Protein AF-A0A314XQD8-F1 (afdb_monomer)

Mean predicted aligned error: 8.54 Å

Foldseek 3Di:
DDPPPVPPPDDPDPPDDPVVDDPPDFFEDEDECLQAAACCPPLQAFAFLQNVQLCDPPLDPVSDGSNCRNNCLVVVLVVLVVRLVVPGQAYEYEQDQSQDRQPDDDDDDDPVCPVVCVVRVQSVGGSPSSLVSVVVSLVSNVVSNYAYAYEHEDLGHRVSCCVPPNALLHLCNLVSLLVSLLVCCVSPLVRHDHYHYYPPQQCCLCCDAPVLSGPPRHNPPNVPRSVSSSVSSVSSVVSSVVSCVPPRPDDPPD

Nearest PDB structures (foldseek):
  7f3a-assembly1_A  TM=9.605E-01  e=5.131E-28  Arabidopsis thaliana
  4a3y-assembly1_B  TM=9.554E-01  e=6.112E-23  Rauvolfia serpentina
  3wbe-assembly1_A  TM=9.187E-01  e=2.632E-23  Oryza sativa Japonica Group
  4a3y-assembly1_A  TM=9.397E-01  e=1.277E-22  Rauvolfia serpentina
  2jf6-assembly1_B  TM=9.380E-01  e=5.021E-22  Rauvolfia serpentina

InterPro domains:
  IPR001360 Glycoside hydrolase family 1 [PF00232] (19-93)
  IPR001360 Glycoside hydrolase family 1 [PF00232] (121-250)
  IPR001360 Glycoside hydrolase family 1 [PTHR10353] (21-251)
  IPR017853 Glycoside hydrolase superfamily [SSF51445] (20-250)
  IPR033132 Glycosyl hydrolases family 1, N-terminal conserved site [PS00653] (25-39)

Structure (mmCIF, N/CA/C/O backbone):
data_AF-A0A314XQD8-F1
#
_entry.id   AF-A0A314XQD8-F1
#
loop_
_atom_site.group_PDB
_atom_site.id
_atom_site.type_symbol
_atom_site.label_atom_id
_atom_site.label_alt_id
_atom_site.label_comp_id
_atom_site.label_asym_id
_atom_site.label_entity_id
_atom_site.label_seq_id
_atom_site.pdbx_PDB_ins_code
_atom_site.Cartn_x
_atom_site.Cartn_y
_atom_site.Cartn_z
_atom_site.occupancy
_atom_site.B_iso_or_equiv
_atom_site.auth_seq_id
_atom_site.auth_comp_id
_atom_site.auth_asym_id
_atom_site.auth_atom_id
_atom_site.pdbx_PDB_model_num
ATOM 1 N N . MET A 1 1 ? -33.679 -20.686 -26.394 1.00 45.28 1 MET A N 1
ATOM 2 C CA . MET A 1 1 ? -32.867 -21.119 -25.237 1.00 45.28 1 MET A CA 1
ATOM 3 C C . MET A 1 1 ? -32.489 -19.860 -24.458 1.00 45.28 1 MET A C 1
ATOM 5 O O . MET A 1 1 ? -31.486 -19.235 -24.743 1.00 45.28 1 MET A O 1
ATOM 9 N N . ALA A 1 2 ? -33.470 -19.177 -23.870 1.00 42.41 2 ALA A N 1
ATOM 10 C CA . ALA A 1 2 ? -33.977 -19.367 -22.508 1.00 42.41 2 ALA A CA 1
ATOM 11 C C . ALA A 1 2 ? -32.953 -18.956 -21.428 1.00 42.41 2 ALA A C 1
ATOM 13 O O . ALA A 1 2 ? -32.313 -19.778 -20.791 1.00 42.41 2 ALA A O 1
ATOM 14 N N . LYS A 1 3 ? -32.912 -17.644 -21.153 1.00 42.81 3 LYS A N 1
ATOM 15 C CA . LYS A 1 3 ? -32.298 -16.969 -19.987 1.00 42.81 3 LYS A CA 1
ATOM 16 C C . LYS A 1 3 ? -32.713 -17.547 -18.609 1.00 42.81 3 LYS A C 1
ATOM 18 O O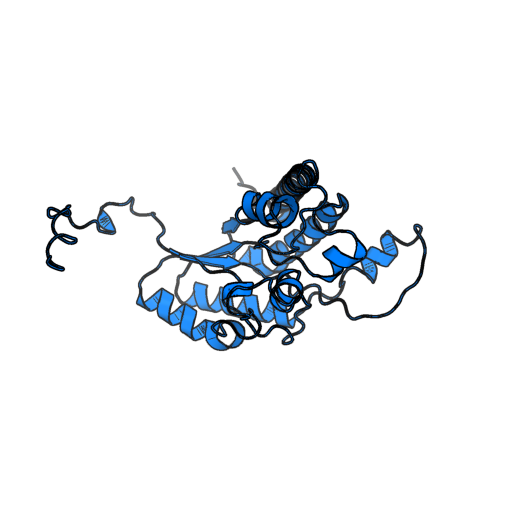 . LYS A 1 3 ? -32.270 -17.044 -17.588 1.00 42.81 3 LYS A O 1
ATOM 23 N N . LYS A 1 4 ? -33.598 -18.552 -18.587 1.00 44.41 4 LYS A N 1
ATOM 24 C CA . LYS A 1 4 ? -34.144 -19.225 -17.401 1.00 44.41 4 LYS A CA 1
ATOM 25 C C . LYS A 1 4 ? -33.332 -20.447 -16.956 1.00 44.41 4 LYS A C 1
ATOM 27 O O . LYS A 1 4 ? -33.543 -20.892 -15.836 1.00 44.41 4 LYS A O 1
ATOM 32 N N . ASP A 1 5 ? -32.416 -20.953 -17.782 1.00 48.53 5 ASP A N 1
ATOM 33 C CA . ASP A 1 5 ? -31.664 -22.174 -17.454 1.00 48.53 5 ASP A CA 1
ATOM 34 C C . ASP A 1 5 ? -30.355 -21.901 -16.686 1.00 48.53 5 ASP A C 1
ATOM 36 O O . ASP A 1 5 ? -29.800 -22.815 -16.097 1.00 48.53 5 ASP A O 1
ATOM 40 N N . PHE A 1 6 ? -29.903 -20.643 -16.596 1.00 49.03 6 PHE A N 1
ATOM 41 C CA . PHE A 1 6 ? -28.714 -20.253 -15.812 1.00 49.03 6 PHE A CA 1
ATOM 42 C C . PHE A 1 6 ? -28.992 -19.968 -14.324 1.00 49.03 6 PHE A C 1
ATOM 44 O O . PHE A 1 6 ? -28.058 -19.742 -13.566 1.00 49.03 6 PHE A O 1
ATOM 51 N N . LEU A 1 7 ? -30.261 -19.945 -13.901 1.00 52.50 7 LEU A N 1
ATOM 52 C CA . LEU A 1 7 ? -30.669 -19.589 -12.530 1.00 52.50 7 LEU A CA 1
ATOM 53 C C . LEU A 1 7 ? -31.258 -20.776 -11.748 1.00 52.50 7 LEU A C 1
ATOM 55 O O . LEU A 1 7 ? -31.812 -20.581 -10.674 1.00 52.50 7 LEU A O 1
ATOM 59 N N . LYS A 1 8 ? -31.186 -21.997 -12.294 1.00 47.66 8 LYS A N 1
ATOM 60 C CA . LYS A 1 8 ? -31.823 -23.196 -11.722 1.00 47.66 8 LYS A CA 1
ATOM 61 C C . LYS A 1 8 ? -30.903 -24.090 -10.879 1.00 47.66 8 LYS A C 1
ATOM 63 O O . LYS A 1 8 ? -31.362 -25.127 -10.424 1.00 47.66 8 LYS A O 1
ATOM 68 N N . GLU A 1 9 ? -29.655 -23.690 -10.642 1.00 49.81 9 GLU A N 1
ATOM 69 C CA . GLU A 1 9 ? -28.678 -24.449 -9.835 1.00 49.81 9 GLU A CA 1
ATOM 70 C C . GLU A 1 9 ? -28.330 -23.787 -8.491 1.00 49.81 9 GLU A C 1
ATOM 72 O O . GLU A 1 9 ? -27.260 -23.999 -7.935 1.00 49.81 9 GLU A O 1
ATOM 77 N N . TYR A 1 10 ? -29.258 -23.017 -7.931 1.00 54.00 10 TYR A N 1
ATOM 78 C CA . TYR A 1 10 ? -29.267 -22.763 -6.496 1.00 54.00 10 TYR A CA 1
ATOM 79 C C . TYR A 1 10 ? -30.660 -23.137 -5.996 1.00 54.00 10 TYR A C 1
ATOM 81 O O . TYR A 1 10 ? -31.579 -22.321 -5.996 1.00 54.00 10 TYR A O 1
ATOM 89 N N . GLU A 1 11 ? -30.830 -24.411 -5.626 1.00 52.34 11 GLU A N 1
ATOM 90 C CA . GLU A 1 11 ? -31.755 -24.747 -4.537 1.00 52.34 11 GLU A CA 1
ATOM 91 C C . GLU A 1 11 ? -31.487 -23.761 -3.391 1.00 52.34 11 GLU A C 1
ATOM 93 O O . GLU A 1 11 ? -30.338 -23.349 -3.227 1.00 52.34 11 GLU A O 1
ATOM 98 N N . GLU A 1 12 ? -32.530 -23.332 -2.674 1.00 55.97 12 GLU A N 1
ATOM 99 C CA . GLU A 1 12 ? -32.449 -22.431 -1.516 1.00 55.97 12 GLU A CA 1
ATOM 100 C C . GLU A 1 12 ? -31.402 -22.949 -0.517 1.00 55.97 12 GLU A C 1
ATOM 102 O O . GLU A 1 12 ? -31.707 -23.698 0.405 1.00 55.97 12 GLU A O 1
ATOM 107 N N . ALA A 1 13 ? -30.137 -22.595 -0.731 1.00 62.44 13 ALA A N 1
ATOM 108 C CA . ALA A 1 13 ? -29.108 -22.725 0.270 1.00 62.44 13 ALA A CA 1
ATOM 109 C C . ALA A 1 13 ? -29.547 -21.799 1.399 1.00 62.44 13 ALA A C 1
ATOM 111 O O . ALA A 1 13 ? -29.857 -20.635 1.128 1.00 62.44 13 ALA A O 1
ATOM 112 N N . ASP A 1 14 ? -29.615 -22.330 2.621 1.00 73.50 14 ASP A N 1
ATOM 113 C CA . ASP A 1 14 ? -29.926 -21.543 3.811 1.00 73.50 14 ASP A CA 1
ATOM 114 C C . ASP A 1 14 ? -29.162 -20.211 3.748 1.00 73.50 14 ASP A C 1
ATOM 116 O O . ASP A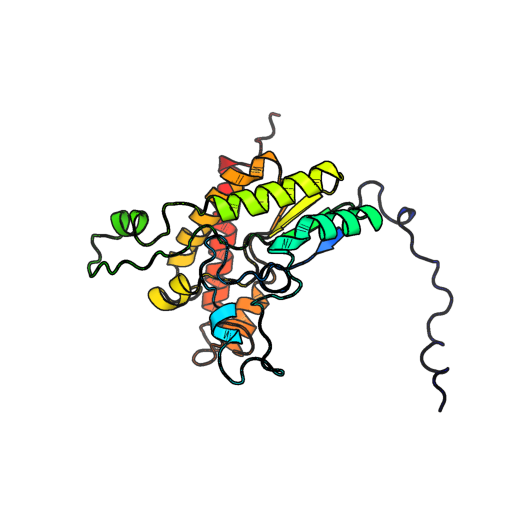 1 14 ? -27.944 -20.186 3.536 1.00 73.50 14 ASP A O 1
ATOM 120 N N . GLU A 1 15 ? -29.898 -19.100 3.830 1.00 84.62 15 GLU A N 1
ATOM 121 C CA . GLU A 1 15 ? -29.350 -17.756 3.654 1.00 84.62 15 GLU A CA 1
ATOM 122 C C . GLU A 1 15 ? -28.273 -17.514 4.725 1.00 84.62 15 GLU A C 1
ATOM 124 O O . GLU A 1 15 ? -28.574 -17.377 5.910 1.00 84.62 15 GLU A O 1
ATOM 129 N N . VAL A 1 16 ? -26.999 -17.493 4.317 1.00 91.31 16 VAL A N 1
ATOM 130 C CA . VAL A 1 16 ? -25.876 -17.289 5.242 1.00 91.31 16 VAL A CA 1
ATOM 131 C C . VAL A 1 16 ? -25.927 -15.869 5.803 1.00 91.31 16 VAL A C 1
ATOM 133 O O . VAL A 1 16 ? -25.985 -14.882 5.067 1.00 91.31 16 VAL A O 1
ATOM 136 N N . SER A 1 17 ? -25.842 -15.763 7.122 1.00 92.69 17 SER A N 1
ATOM 137 C CA . SER A 1 17 ? -26.004 -14.534 7.891 1.00 92.69 17 SER A CA 1
ATOM 138 C C . SER A 1 17 ? -24.808 -14.277 8.814 1.00 92.69 17 SER A C 1
ATOM 140 O O . SER A 1 17 ? -23.994 -15.155 9.092 1.00 92.69 17 SER A O 1
ATOM 142 N N . ARG A 1 18 ? -24.694 -13.055 9.355 1.00 92.69 18 ARG A N 1
ATOM 143 C CA . ARG A 1 18 ? -23.618 -12.714 10.307 1.00 92.69 18 ARG A CA 1
ATOM 144 C C . ARG A 1 18 ? -23.631 -13.585 11.573 1.00 92.69 18 ARG A C 1
ATOM 146 O O . ARG A 1 18 ? -22.576 -13.758 12.176 1.00 92.69 18 ARG A O 1
ATOM 153 N N . SER A 1 19 ? -24.786 -14.120 11.982 1.00 94.31 19 SER A N 1
ATOM 154 C CA . SER A 1 19 ? -24.905 -14.969 13.178 1.00 94.31 19 SER A CA 1
ATOM 155 C C . SER A 1 19 ? -24.332 -16.373 13.002 1.00 94.31 19 SER A C 1
ATOM 157 O O . SER A 1 19 ? -24.092 -17.044 14.003 1.00 94.31 19 SER A O 1
ATOM 159 N N . ASP A 1 20 ? -24.060 -16.793 11.765 1.00 95.88 20 ASP A N 1
ATOM 160 C CA . ASP A 1 20 ? -23.440 -18.092 11.478 1.00 95.88 20 ASP A CA 1
ATOM 161 C C . ASP A 1 20 ? -21.922 -18.087 11.738 1.00 95.88 20 ASP A C 1
ATOM 163 O O . ASP A 1 20 ? -21.268 -19.131 11.730 1.00 95.88 20 ASP A O 1
ATOM 167 N N . PHE A 1 21 ? -21.346 -16.911 12.006 1.00 96.88 21 PHE A N 1
ATOM 168 C CA . PHE A 1 21 ? -19.929 -16.715 12.286 1.00 96.88 21 PHE A CA 1
ATOM 169 C C . PHE A 1 21 ? -19.689 -16.455 13.783 1.00 96.88 21 PHE A C 1
ATOM 171 O O . PHE A 1 21 ? -20.574 -15.964 14.488 1.00 96.88 21 PHE A O 1
ATOM 178 N N . PRO A 1 22 ? -18.479 -16.739 14.307 1.00 97.19 22 PRO A N 1
ATOM 179 C CA . PRO A 1 22 ? -18.146 -16.440 15.696 1.00 97.19 22 PRO A CA 1
ATOM 180 C C . PRO A 1 22 ? -18.388 -14.959 16.048 1.00 97.19 22 PRO A C 1
ATOM 182 O O . PRO A 1 22 ? -18.110 -14.097 15.218 1.00 97.19 22 PRO A O 1
ATOM 185 N N . PRO A 1 23 ? -18.773 -14.612 17.295 1.00 92.62 23 PRO A N 1
ATOM 186 C CA . PRO A 1 23 ? -19.148 -13.238 17.672 1.00 92.62 23 PRO A CA 1
ATOM 187 C C . PRO A 1 23 ? -18.087 -12.146 17.449 1.00 92.62 23 PRO A C 1
ATOM 189 O O . PRO A 1 23 ? -18.392 -10.965 17.555 1.00 92.62 23 PRO A O 1
ATOM 192 N N . LYS A 1 24 ? -16.829 -12.528 17.208 1.00 93.50 24 LYS A N 1
ATOM 193 C CA . LYS A 1 24 ? -15.699 -11.620 16.950 1.00 93.50 24 LYS A CA 1
ATOM 194 C C . LYS A 1 24 ? -15.187 -11.708 15.509 1.00 93.50 24 LYS A C 1
ATOM 196 O O . LYS A 1 24 ? -14.066 -11.289 15.236 1.00 93.50 24 LYS A O 1
ATOM 201 N N . PHE A 1 25 ? -15.957 -12.318 14.610 1.00 96.75 25 PHE A N 1
ATOM 202 C CA . PHE A 1 25 ? -15.614 -12.364 13.198 1.00 96.75 25 PHE A CA 1
ATOM 203 C C . PHE A 1 25 ? -15.684 -10.951 12.611 1.00 96.75 25 PHE A C 1
ATOM 205 O O . PHE A 1 25 ? -16.650 -10.228 12.840 1.00 96.75 25 PHE A O 1
ATOM 212 N N . VAL A 1 26 ? -14.645 -10.562 11.876 1.00 96.56 26 VAL A N 1
ATOM 213 C CA . VAL A 1 26 ? -14.517 -9.227 11.287 1.00 96.56 26 VAL A CA 1
ATOM 214 C C . VAL A 1 26 ? -14.904 -9.315 9.818 1.00 96.56 26 VAL A C 1
ATOM 216 O O . VAL A 1 26 ? -14.231 -9.998 9.044 1.00 96.56 26 VAL A O 1
ATOM 219 N N . PHE A 1 27 ? -15.962 -8.610 9.423 1.00 97.56 27 PHE A N 1
ATOM 220 C CA . PHE A 1 27 ? -16.290 -8.424 8.013 1.00 97.56 27 PHE A CA 1
ATOM 221 C C . PHE A 1 27 ? -15.771 -7.070 7.555 1.00 97.56 27 PHE A C 1
ATOM 223 O O . PHE A 1 27 ? -16.011 -6.048 8.195 1.00 97.56 27 PHE A O 1
ATOM 230 N N . GLY A 1 28 ? -15.088 -7.042 6.418 1.00 97.06 28 GLY A N 1
ATOM 231 C CA . GLY A 1 28 ? -14.532 -5.809 5.890 1.00 97.06 28 GLY A CA 1
ATOM 232 C C . GLY A 1 28 ? -14.519 -5.759 4.378 1.00 97.06 28 GLY A C 1
ATOM 233 O O . GLY A 1 28 ? -14.834 -6.733 3.695 1.00 97.06 28 GLY A O 1
ATOM 234 N N . VAL A 1 29 ? -14.112 -4.602 3.874 1.00 97.69 29 VAL A N 1
ATOM 235 C CA . VAL A 1 29 ? -13.864 -4.353 2.450 1.00 97.69 29 VAL A CA 1
ATOM 236 C C . VAL A 1 29 ? -12.417 -3.934 2.236 1.00 97.69 29 VAL A C 1
ATOM 238 O O . VAL A 1 29 ? -11.725 -3.558 3.184 1.00 97.69 29 VAL A O 1
ATOM 241 N N . ALA A 1 30 ? -11.939 -4.027 0.996 1.00 97.12 30 ALA A N 1
ATOM 242 C CA . ALA A 1 30 ? -10.549 -3.755 0.665 1.00 97.12 30 ALA A CA 1
ATOM 243 C C . ALA A 1 30 ? -10.402 -2.952 -0.629 1.00 97.12 30 ALA A C 1
ATOM 245 O O . ALA A 1 30 ? -11.184 -3.119 -1.562 1.00 97.12 30 ALA A O 1
ATOM 246 N N . THR A 1 31 ? -9.361 -2.127 -0.694 1.00 95.88 31 THR A N 1
ATOM 247 C CA . THR A 1 31 ? -8.955 -1.364 -1.887 1.00 95.88 31 THR A CA 1
ATOM 248 C C . THR A 1 31 ? -7.436 -1.422 -2.076 1.00 95.88 31 THR A C 1
ATOM 250 O O . THR A 1 31 ? -6.715 -2.025 -1.270 1.00 95.88 31 THR A O 1
ATOM 253 N N . SER A 1 32 ? -6.932 -0.791 -3.144 1.00 91.06 32 SER A N 1
ATOM 254 C CA . SER A 1 32 ? -5.513 -0.461 -3.284 1.00 91.06 32 SER A CA 1
ATOM 255 C C . SER A 1 32 ? -5.286 0.985 -3.729 1.00 91.06 32 SER A C 1
ATOM 257 O O . SER A 1 32 ? -6.114 1.538 -4.444 1.00 91.06 32 SER A O 1
ATOM 259 N N . ALA A 1 33 ? -4.159 1.594 -3.348 1.00 90.94 33 ALA A N 1
ATOM 260 C CA . ALA A 1 33 ? -3.918 3.023 -3.502 1.00 90.94 33 ALA A CA 1
ATOM 261 C C . ALA A 1 33 ? -3.929 3.429 -4.971 1.00 90.94 33 ALA A C 1
ATOM 263 O O . ALA A 1 33 ? -4.681 4.317 -5.356 1.00 90.94 33 ALA A O 1
ATOM 264 N N . TYR A 1 34 ? -3.160 2.730 -5.811 1.00 92.81 34 TYR A N 1
ATOM 265 C CA . TYR A 1 34 ? -3.117 3.023 -7.243 1.00 92.81 34 TYR A CA 1
ATOM 266 C C . TYR A 1 34 ? -4.476 2.815 -7.935 1.00 92.81 34 TYR A C 1
ATOM 268 O O . TYR A 1 34 ? -4.788 3.508 -8.898 1.00 92.81 34 TYR A O 1
ATOM 276 N N . GLN A 1 35 ? -5.305 1.890 -7.435 1.00 94.38 35 GLN A N 1
ATOM 277 C CA . GLN A 1 35 ? -6.625 1.618 -8.009 1.00 94.38 35 GLN A CA 1
ATOM 278 C C . GLN A 1 35 ? -7.694 2.638 -7.619 1.00 94.38 35 GLN A C 1
ATOM 280 O O . GLN A 1 35 ? -8.683 2.736 -8.342 1.00 94.38 35 GLN A O 1
ATOM 285 N N . VAL A 1 36 ? -7.556 3.345 -6.487 1.00 95.44 36 VAL A N 1
ATOM 286 C CA . VAL A 1 36 ? -8.644 4.202 -5.978 1.00 95.44 36 VAL A CA 1
ATOM 287 C C . VAL A 1 36 ? -8.260 5.641 -5.667 1.00 95.44 36 VAL A C 1
ATOM 289 O O . VAL A 1 36 ? -9.113 6.513 -5.811 1.00 95.44 36 VAL A O 1
ATOM 292 N N . GLU A 1 37 ? -7.022 5.924 -5.259 1.00 94.19 37 GLU A N 1
ATOM 293 C CA . GLU A 1 37 ? -6.652 7.254 -4.761 1.00 94.19 37 GLU A CA 1
ATOM 294 C C . GLU A 1 37 ? -6.628 8.308 -5.861 1.00 94.19 37 GLU A C 1
ATOM 296 O O . GLU A 1 37 ? -7.148 9.404 -5.655 1.00 94.19 37 GLU A O 1
ATOM 301 N N . GLY A 1 38 ? -6.000 7.990 -6.994 1.00 91.06 38 GLY A N 1
ATOM 302 C CA . GLY A 1 38 ? -5.678 8.983 -8.008 1.00 91.06 38 GLY A CA 1
ATOM 303 C C . GLY A 1 38 ? -4.771 10.088 -7.468 1.00 91.06 38 GLY A C 1
ATOM 304 O O . GLY A 1 38 ? -3.899 9.866 -6.618 1.00 91.06 38 GLY A O 1
ATOM 305 N N . ALA A 1 39 ? -4.993 11.305 -7.968 1.00 86.94 39 ALA A N 1
ATOM 306 C CA . ALA A 1 39 ? -4.237 12.495 -7.602 1.00 86.94 39 ALA A CA 1
ATOM 307 C C . ALA A 1 39 ? -2.723 12.291 -7.803 1.00 86.94 39 ALA A C 1
ATOM 309 O O . ALA A 1 39 ? -1.910 12.627 -6.936 1.00 86.94 39 ALA A O 1
ATOM 310 N N . CYS A 1 40 ? -2.357 11.716 -8.956 1.00 80.06 40 CYS A N 1
ATOM 311 C CA . CYS A 1 40 ? -1.040 11.124 -9.185 1.00 80.06 40 CYS A CA 1
ATOM 312 C C . CYS A 1 40 ? 0.145 12.093 -9.026 1.00 80.06 40 CYS A C 1
ATOM 314 O O . CYS A 1 40 ? 1.248 11.656 -8.699 1.00 80.06 40 CYS A O 1
ATOM 316 N N . ASN A 1 41 ? -0.096 13.394 -9.195 1.00 76.81 41 ASN A N 1
ATOM 317 C CA . ASN A 1 41 ? 0.875 14.484 -9.085 1.00 76.81 41 ASN A CA 1
ATOM 318 C C . ASN A 1 41 ? 0.509 15.531 -8.012 1.00 76.81 41 ASN A C 1
ATOM 320 O O . ASN A 1 41 ? 1.048 16.640 -8.025 1.00 76.81 41 ASN A O 1
ATOM 324 N N . LYS A 1 42 ? -0.420 15.214 -7.100 1.00 76.56 42 LYS A N 1
ATOM 325 C CA . LYS A 1 42 ? -0.838 16.115 -6.017 1.00 76.56 42 LYS A CA 1
ATOM 326 C C . LYS A 1 42 ? -0.272 15.689 -4.668 1.00 76.56 42 LYS A C 1
ATOM 328 O O . LYS A 1 42 ? 0.152 14.551 -4.469 1.00 76.56 42 LYS A O 1
ATOM 333 N N . GLY A 1 43 ? -0.288 16.636 -3.736 1.00 70.69 43 GLY A N 1
ATOM 334 C CA . GLY A 1 43 ? 0.048 16.429 -2.336 1.00 70.69 43 GLY A CA 1
ATOM 335 C C . GLY A 1 43 ? 1.395 15.771 -2.102 1.00 70.69 43 GLY A C 1
ATOM 336 O O . GLY A 1 43 ? 1.507 14.852 -1.296 1.00 70.69 43 GLY A O 1
ATOM 337 N N . GLY A 1 44 ? 2.389 16.166 -2.901 1.00 72.06 44 GLY A N 1
ATOM 338 C CA . GLY A 1 44 ? 3.748 15.650 -2.822 1.00 72.06 44 GLY A CA 1
ATOM 339 C C . GLY A 1 44 ? 3.895 14.167 -3.165 1.00 72.06 44 GLY A C 1
ATOM 340 O O . GLY A 1 44 ? 4.891 13.586 -2.766 1.00 72.06 44 GLY A O 1
ATOM 341 N N . ARG A 1 45 ? 2.953 13.516 -3.859 1.00 79.00 45 ARG A N 1
ATOM 342 C CA . ARG A 1 45 ? 3.138 12.133 -4.331 1.00 79.00 45 ARG A CA 1
ATOM 343 C C . ARG A 1 45 ? 4.172 12.085 -5.466 1.00 79.00 45 ARG A C 1
ATOM 345 O O . ARG A 1 45 ? 4.030 12.790 -6.461 1.00 79.00 45 ARG A O 1
ATOM 352 N N . GLY A 1 46 ? 5.200 11.247 -5.319 1.00 79.75 46 GLY A N 1
ATOM 353 C CA . GLY A 1 46 ? 6.129 10.913 -6.405 1.00 79.75 46 GLY A CA 1
ATOM 354 C C . GLY A 1 46 ? 5.562 9.832 -7.341 1.00 79.75 46 GLY A C 1
ATOM 355 O O . GLY A 1 46 ? 4.671 9.087 -6.932 1.00 79.75 46 GLY A O 1
ATOM 356 N N . PRO A 1 47 ? 6.068 9.709 -8.581 1.00 85.75 47 PRO A N 1
ATOM 357 C CA . PRO A 1 47 ? 5.622 8.668 -9.502 1.00 85.75 47 PRO A CA 1
ATOM 358 C C . PRO A 1 47 ? 6.016 7.270 -9.006 1.00 85.75 47 PRO A C 1
ATOM 360 O O . PRO A 1 47 ? 7.102 7.061 -8.458 1.00 85.75 47 PRO A O 1
ATOM 363 N N . SER A 1 48 ? 5.150 6.297 -9.257 1.00 89.81 48 SER A N 1
ATOM 364 C CA . SER A 1 48 ? 5.375 4.868 -9.046 1.00 89.81 48 SER A CA 1
ATOM 365 C C . SER A 1 48 ? 5.632 4.139 -10.368 1.00 89.81 48 SER A C 1
ATOM 367 O O . SER A 1 48 ? 5.394 4.669 -11.456 1.00 89.81 48 SER A O 1
ATOM 369 N N . ILE A 1 49 ? 6.082 2.887 -10.282 1.00 94.12 49 ILE A N 1
ATOM 370 C CA . ILE A 1 49 ? 6.240 2.016 -11.454 1.00 94.12 49 ILE A CA 1
ATOM 371 C C . ILE A 1 49 ? 4.929 1.821 -12.225 1.00 94.12 49 ILE A C 1
ATOM 373 O O . ILE A 1 49 ? 4.967 1.654 -13.439 1.00 94.12 49 ILE A O 1
ATOM 377 N N . TRP A 1 50 ? 3.776 1.880 -11.551 1.00 95.19 50 TRP A N 1
ATOM 378 C CA . TRP A 1 50 ? 2.473 1.765 -12.204 1.00 95.19 50 TRP A CA 1
ATOM 379 C C . TRP A 1 50 ? 2.078 3.031 -12.962 1.00 95.19 50 TRP A C 1
ATOM 381 O O . TRP A 1 50 ? 1.469 2.918 -14.025 1.00 95.19 50 TRP A O 1
ATOM 391 N N . ASP A 1 51 ? 2.480 4.217 -12.489 1.00 93.62 51 ASP A N 1
ATOM 392 C CA . ASP A 1 51 ? 2.325 5.447 -13.270 1.00 93.62 51 ASP A CA 1
ATOM 393 C C . ASP A 1 51 ? 3.115 5.317 -14.580 1.00 93.62 51 ASP A C 1
ATOM 395 O O . ASP A 1 51 ? 2.539 5.427 -15.655 1.00 93.62 51 ASP A O 1
ATOM 399 N N . ALA A 1 52 ? 4.404 4.968 -14.526 1.00 94.44 52 ALA A N 1
ATOM 400 C CA . ALA A 1 52 ? 5.215 4.813 -15.740 1.00 94.44 52 ALA A CA 1
ATOM 401 C C . ALA A 1 52 ? 4.698 3.703 -16.676 1.00 94.44 52 ALA A C 1
ATOM 403 O O . ALA A 1 52 ? 4.629 3.881 -17.896 1.00 94.44 52 ALA A O 1
ATOM 404 N N . PHE A 1 53 ? 4.316 2.558 -16.107 1.00 96.81 53 PHE A N 1
ATOM 405 C CA . PHE A 1 53 ? 3.842 1.413 -16.875 1.00 96.81 53 PHE A CA 1
ATOM 406 C C . PHE A 1 53 ? 2.523 1.715 -17.592 1.00 96.81 53 PHE A C 1
ATOM 408 O O . PHE A 1 53 ? 2.425 1.462 -18.788 1.00 96.81 53 PHE A O 1
ATOM 415 N N . SER A 1 54 ? 1.535 2.298 -16.908 1.00 96.62 54 SER A N 1
ATOM 416 C CA . SER A 1 54 ? 0.224 2.609 -17.505 1.00 96.62 54 SER A CA 1
ATOM 417 C C . SER A 1 54 ? 0.280 3.694 -18.584 1.00 96.62 54 SER A C 1
ATOM 419 O O . SER A 1 54 ? -0.493 3.653 -19.535 1.00 96.62 54 SER A O 1
ATOM 421 N N . HIS A 1 55 ? 1.226 4.632 -18.484 1.00 96.25 55 HIS A N 1
ATOM 422 C CA . HIS A 1 55 ? 1.442 5.663 -19.505 1.00 96.25 55 HIS A CA 1
ATOM 423 C C . HIS A 1 55 ? 2.197 5.152 -20.740 1.00 96.25 55 HIS A C 1
ATOM 425 O O . HIS A 1 55 ? 2.2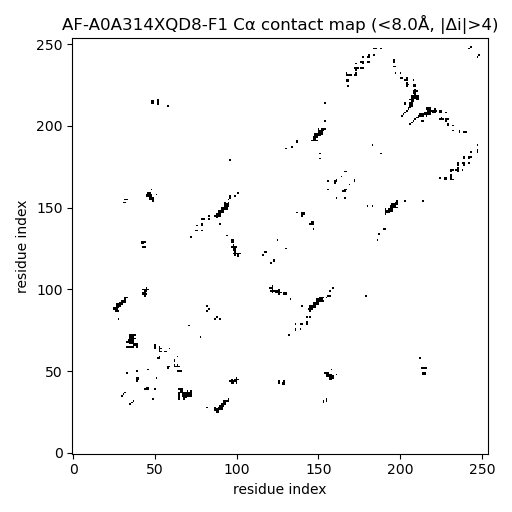73 5.846 -21.758 1.00 96.25 55 HIS A O 1
ATOM 431 N N . SER A 1 56 ? 2.770 3.950 -20.672 1.00 95.00 56 SER A N 1
ATOM 432 C CA . SER A 1 56 ? 3.463 3.343 -21.804 1.00 95.00 56 SER A CA 1
ATOM 433 C C . SER A 1 56 ? 2.456 2.794 -22.816 1.00 95.00 56 SER A C 1
ATOM 435 O O . SER A 1 56 ? 1.495 2.109 -22.480 1.00 95.00 56 SER A O 1
ATOM 437 N N . LYS A 1 57 ? 2.661 3.083 -24.103 1.00 93.56 57 LYS A N 1
ATOM 438 C CA . LYS A 1 57 ? 1.710 2.676 -25.145 1.00 93.56 57 LYS A CA 1
ATOM 439 C C . LYS A 1 57 ? 1.616 1.148 -25.244 1.00 93.56 57 LYS A C 1
ATOM 441 O O . LYS A 1 57 ? 2.616 0.487 -25.505 1.00 93.56 57 LYS A O 1
ATOM 446 N N . GLY A 1 58 ? 0.398 0.614 -25.146 1.00 92.81 58 GLY A N 1
ATOM 447 C CA . GLY A 1 58 ? 0.105 -0.807 -25.370 1.00 92.81 58 GLY A CA 1
ATOM 448 C C . GLY A 1 58 ? 0.269 -1.714 -24.147 1.00 92.81 58 GLY A C 1
ATOM 449 O O . GLY A 1 58 ? 0.109 -2.922 -24.289 1.00 92.81 58 GLY A O 1
ATOM 450 N N . THR A 1 59 ? 0.560 -1.163 -22.966 1.00 93.69 59 THR A N 1
ATOM 451 C CA . THR A 1 59 ? 0.632 -1.926 -21.706 1.00 93.69 59 THR A CA 1
ATOM 452 C C . THR A 1 59 ? -0.738 -2.129 -21.057 1.00 93.69 59 THR A C 1
ATOM 454 O O . THR A 1 59 ? -0.956 -3.138 -20.392 1.00 93.69 59 THR A O 1
ATOM 457 N N . ILE A 1 60 ? -1.676 -1.200 -21.277 1.00 96.69 60 ILE A N 1
ATOM 458 C CA . ILE A 1 60 ? -3.062 -1.266 -20.798 1.00 96.69 60 ILE A CA 1
ATOM 459 C C . ILE A 1 60 ? -4.004 -1.460 -21.989 1.00 96.69 60 ILE A C 1
ATOM 461 O O . ILE A 1 60 ? -3.904 -0.746 -22.986 1.00 96.69 60 ILE A O 1
ATOM 465 N N . ILE A 1 61 ? -4.932 -2.419 -21.876 1.00 95.69 61 ILE A N 1
ATOM 466 C CA . ILE A 1 61 ? -5.825 -2.853 -22.968 1.00 95.69 61 ILE A CA 1
ATOM 467 C C . ILE A 1 61 ? -6.652 -1.692 -23.536 1.00 95.69 61 ILE A C 1
ATOM 469 O O . ILE A 1 61 ? -6.768 -1.562 -24.753 1.00 95.69 61 ILE A O 1
ATOM 473 N N . ASP A 1 62 ? -7.221 -0.856 -22.669 1.00 95.94 62 ASP A N 1
ATOM 474 C CA . ASP A 1 62 ? -8.041 0.302 -23.046 1.00 95.94 62 ASP A CA 1
ATOM 475 C C . ASP A 1 62 ? -7.265 1.632 -23.012 1.00 95.94 62 ASP A C 1
ATOM 477 O O . ASP A 1 62 ? -7.832 2.686 -23.295 1.00 95.94 62 ASP A O 1
ATOM 481 N N . GLY A 1 63 ? -5.968 1.589 -22.686 1.00 95.06 63 GLY A N 1
ATOM 482 C CA . GLY A 1 63 ? -5.116 2.770 -22.544 1.00 95.06 63 GLY A CA 1
ATOM 483 C C . GLY A 1 63 ? -5.442 3.662 -21.341 1.00 95.06 63 GLY A C 1
ATOM 484 O O . GLY A 1 63 ? -4.959 4.794 -21.304 1.00 95.06 63 GLY A O 1
ATOM 485 N N . SER A 1 64 ? -6.259 3.198 -20.389 1.00 96.62 64 SER A N 1
ATOM 486 C CA . SER A 1 64 ? -6.555 3.931 -19.152 1.00 96.62 64 SER A CA 1
ATOM 487 C C . SER A 1 64 ? -5.383 3.903 -18.159 1.00 96.62 64 SER A C 1
ATOM 489 O O . SER A 1 64 ? -4.408 3.168 -18.324 1.00 96.62 64 SER A O 1
ATOM 491 N N . ASN A 1 65 ? -5.464 4.727 -17.112 1.00 96.31 65 ASN A N 1
ATOM 492 C CA . ASN A 1 65 ? -4.462 4.800 -16.052 1.00 96.31 65 ASN A CA 1
ATOM 493 C C . ASN A 1 65 ? -5.099 5.151 -14.691 1.00 96.31 65 ASN A C 1
ATOM 495 O O . ASN A 1 65 ? -6.301 5.407 -14.587 1.00 96.31 65 ASN A O 1
ATOM 499 N N . GLY A 1 66 ? -4.277 5.157 -13.639 1.00 94.88 66 GLY A N 1
ATOM 500 C CA . GLY A 1 66 ? -4.680 5.503 -12.274 1.00 94.88 66 GLY A CA 1
ATOM 501 C C . GLY A 1 66 ? -4.555 6.988 -11.916 1.00 94.88 66 GLY A C 1
ATOM 502 O O . GLY A 1 66 ? -4.483 7.291 -10.730 1.00 94.88 66 GLY A O 1
ATOM 503 N N . ASP A 1 67 ? -4.493 7.921 -12.876 1.00 94.62 67 ASP A N 1
ATOM 504 C CA . ASP A 1 67 ? -4.220 9.341 -12.573 1.00 94.62 67 ASP A CA 1
ATOM 505 C C . ASP A 1 67 ? -5.292 9.984 -11.690 1.00 94.62 67 ASP A C 1
ATOM 507 O O . ASP A 1 67 ? -4.991 10.764 -10.781 1.00 94.62 67 ASP A O 1
ATOM 511 N N . VAL A 1 68 ? -6.551 9.638 -11.968 1.00 95.56 68 VAL A N 1
ATOM 512 C CA . VAL A 1 68 ? -7.736 10.065 -11.208 1.00 95.56 68 VAL A CA 1
ATOM 513 C C . VAL A 1 68 ? -8.388 8.877 -10.504 1.00 95.56 68 VAL A C 1
ATOM 515 O O . VAL A 1 68 ? -8.807 9.011 -9.358 1.00 95.56 68 VAL A O 1
ATOM 518 N N . ALA A 1 69 ? -8.444 7.711 -11.161 1.00 94.19 69 ALA A N 1
ATOM 519 C CA . ALA A 1 69 ? -9.132 6.525 -10.653 1.00 94.19 69 ALA A CA 1
ATOM 520 C C . ALA A 1 69 ? -10.583 6.845 -10.220 1.00 94.19 69 ALA A C 1
ATOM 522 O O . ALA A 1 69 ? -11.330 7.449 -10.991 1.00 94.19 69 ALA A O 1
ATOM 523 N N . VAL A 1 70 ? -10.990 6.462 -9.002 1.00 96.19 70 VAL A N 1
ATOM 524 C CA . VAL A 1 70 ? -12.285 6.855 -8.402 1.00 96.19 70 VAL A CA 1
ATOM 525 C C . VAL A 1 70 ? -12.177 8.059 -7.453 1.00 96.19 70 VAL A C 1
ATOM 527 O O . VAL A 1 70 ? -13.159 8.430 -6.807 1.00 96.19 70 VAL A O 1
ATOM 530 N N . ASP A 1 71 ? -11.007 8.702 -7.428 1.00 96.31 71 ASP A N 1
ATOM 531 C CA . ASP A 1 71 ? -10.701 9.941 -6.711 1.00 96.31 71 ASP A CA 1
ATOM 532 C C . ASP A 1 71 ? -10.855 9.869 -5.179 1.00 96.31 71 ASP A C 1
ATOM 534 O O . ASP A 1 71 ? -11.246 10.839 -4.521 1.00 96.31 71 ASP A O 1
ATOM 538 N N . GLN A 1 72 ? -10.509 8.722 -4.580 1.00 95.12 72 GLN A N 1
ATOM 539 C CA . GLN A 1 72 ? -10.544 8.539 -3.124 1.00 95.12 72 GLN A CA 1
ATOM 540 C C . GLN A 1 72 ? -9.670 9.572 -2.396 1.00 95.12 72 GLN A C 1
ATOM 542 O O . GLN A 1 72 ? -10.013 9.976 -1.287 1.00 95.12 72 GLN A O 1
ATOM 547 N N . TYR A 1 73 ? -8.599 10.082 -3.016 1.00 93.06 73 TYR A N 1
ATOM 548 C CA . TYR A 1 73 ? -7.762 11.106 -2.390 1.00 93.06 73 TYR A CA 1
ATOM 549 C C . TYR A 1 73 ? -8.562 12.348 -1.953 1.00 93.06 73 TYR A C 1
ATOM 551 O O . TYR A 1 73 ? -8.330 12.880 -0.866 1.00 93.06 73 TYR A O 1
ATOM 559 N N . HIS A 1 74 ? -9.550 12.782 -2.744 1.00 95.25 74 HIS A N 1
ATOM 560 C CA . HIS A 1 74 ? -10.431 13.892 -2.363 1.00 95.25 74 HIS A CA 1
ATOM 561 C C . HIS A 1 74 ? -11.737 13.413 -1.700 1.00 95.25 74 HIS A C 1
ATOM 563 O O . HIS A 1 74 ? -12.365 14.186 -0.974 1.00 95.25 74 HIS A O 1
ATOM 569 N N . ARG A 1 75 ? -12.143 12.155 -1.925 1.00 96.69 75 ARG A N 1
ATOM 570 C CA . ARG A 1 75 ? -13.469 11.619 -1.562 1.00 96.69 75 ARG A CA 1
ATOM 571 C C . ARG A 1 75 ? -13.468 10.582 -0.436 1.00 96.69 75 ARG A C 1
ATOM 573 O O . ARG A 1 75 ? -14.526 10.051 -0.118 1.00 96.69 75 ARG A O 1
ATOM 580 N N . TYR A 1 76 ? -12.339 10.336 0.233 1.00 96.00 76 TYR A N 1
ATOM 581 C CA . TYR A 1 76 ? -12.221 9.293 1.266 1.00 96.00 76 TYR A CA 1
ATOM 582 C C . TYR A 1 76 ? -13.284 9.378 2.374 1.00 96.00 76 TYR A C 1
ATOM 584 O O . TYR A 1 76 ? -13.660 8.355 2.934 1.00 96.00 76 TYR A O 1
ATOM 592 N N . LYS A 1 77 ? -13.793 10.575 2.699 1.00 97.62 77 LYS A N 1
ATOM 593 C CA . LYS A 1 77 ? -14.881 10.735 3.678 1.00 97.62 77 LYS A CA 1
ATOM 594 C C . LYS A 1 77 ? -16.177 10.077 3.208 1.00 97.62 77 LYS A C 1
ATOM 596 O O . LYS A 1 77 ? -16.863 9.458 4.007 1.00 97.62 77 LYS A O 1
ATOM 601 N N . GLU A 1 78 ? -16.499 10.191 1.921 1.00 97.75 78 GLU A N 1
ATOM 602 C CA . GLU A 1 78 ? -17.663 9.526 1.325 1.00 97.75 78 GLU A CA 1
ATOM 603 C C . GLU A 1 78 ? -17.492 8.007 1.365 1.00 97.75 78 GLU A C 1
ATOM 605 O O . GLU A 1 78 ? -18.435 7.294 1.707 1.00 97.75 78 GLU A O 1
ATOM 610 N N . ASP A 1 79 ? -16.281 7.519 1.084 1.00 96.56 79 ASP A N 1
ATOM 611 C CA . ASP A 1 79 ? -15.969 6.091 1.146 1.00 96.56 79 ASP A CA 1
ATOM 612 C C . ASP A 1 79 ? -16.145 5.547 2.570 1.00 96.56 79 ASP A C 1
ATOM 614 O O . ASP A 1 79 ? -16.811 4.531 2.762 1.00 96.56 79 ASP A O 1
ATOM 618 N N . VAL A 1 80 ? -15.625 6.251 3.582 1.00 97.50 80 VAL A N 1
ATOM 619 C CA . VAL A 1 80 ? -15.808 5.897 5.002 1.00 97.50 80 VAL A CA 1
ATOM 620 C C . VAL A 1 80 ? -17.293 5.855 5.377 1.00 97.50 80 VAL A C 1
ATOM 622 O O . VAL A 1 80 ? -17.743 4.904 6.023 1.00 97.50 80 VAL A O 1
ATOM 625 N N . GLU A 1 81 ? -18.077 6.832 4.925 1.00 97.75 81 GLU A N 1
ATOM 626 C CA . GLU A 1 81 ? -19.519 6.893 5.175 1.00 97.75 81 GLU A CA 1
ATOM 627 C C . GLU A 1 81 ? -20.267 5.709 4.547 1.00 97.75 81 GLU A C 1
ATOM 629 O O . GLU A 1 81 ? -21.183 5.150 5.160 1.00 97.75 81 GLU A O 1
ATOM 634 N N . LEU A 1 82 ? -19.872 5.297 3.339 1.00 97.69 82 LEU A N 1
ATOM 635 C CA . LEU A 1 82 ? -20.437 4.131 2.660 1.00 97.69 82 LEU A CA 1
ATOM 636 C C . LEU A 1 82 ? -20.096 2.832 3.392 1.00 97.69 82 LEU A C 1
ATOM 638 O O . LEU A 1 82 ? -20.986 2.005 3.595 1.00 97.69 82 LEU A O 1
ATOM 642 N N . ILE A 1 83 ? -18.847 2.664 3.832 1.00 97.25 83 ILE A N 1
ATOM 643 C CA . ILE A 1 83 ? -18.402 1.485 4.591 1.00 97.25 83 ILE A CA 1
ATOM 644 C C . ILE A 1 83 ? -19.206 1.359 5.892 1.00 97.25 83 ILE A C 1
ATOM 646 O O . ILE A 1 83 ? -19.728 0.282 6.193 1.00 97.25 83 ILE A O 1
ATOM 650 N N . ALA A 1 84 ? -19.385 2.471 6.613 1.00 97.12 84 ALA A N 1
ATOM 651 C CA . ALA A 1 84 ? -20.183 2.516 7.835 1.00 97.12 84 ALA A CA 1
ATOM 652 C C . ALA A 1 84 ? -21.659 2.181 7.568 1.00 97.12 84 ALA A C 1
ATOM 654 O O . ALA A 1 84 ? -22.259 1.377 8.280 1.00 97.12 84 ALA A O 1
ATOM 655 N N . LYS A 1 85 ? -22.249 2.757 6.511 1.00 97.31 85 LYS A N 1
ATOM 656 C CA . LYS A 1 85 ? -23.650 2.515 6.131 1.00 97.31 85 LYS A CA 1
ATOM 657 C C . LYS A 1 85 ? -23.915 1.058 5.748 1.00 97.31 85 LYS A C 1
ATOM 659 O O . LYS A 1 85 ? -25.001 0.551 6.017 1.00 97.31 85 LYS A O 1
ATOM 664 N N . LEU A 1 86 ? -22.945 0.402 5.116 1.00 96.12 86 LEU A N 1
ATOM 665 C CA . LEU A 1 86 ? -23.015 -1.017 4.762 1.00 96.12 86 LEU A CA 1
ATOM 666 C C . LEU A 1 86 ? -22.754 -1.943 5.962 1.00 96.12 86 LEU A C 1
ATOM 668 O O . LEU A 1 86 ? -22.940 -3.152 5.846 1.00 96.12 86 LEU A O 1
ATOM 672 N N . GLY A 1 87 ? -22.368 -1.388 7.114 1.00 94.94 87 GLY A N 1
ATOM 673 C CA . GLY A 1 87 ? -22.180 -2.133 8.353 1.00 94.94 87 GLY A CA 1
ATOM 674 C C . GLY A 1 87 ? -20.933 -3.013 8.345 1.00 94.94 87 GLY A C 1
ATOM 675 O O . GLY A 1 87 ? -20.972 -4.104 8.910 1.00 94.94 87 GLY A O 1
ATOM 676 N N . PHE A 1 88 ? -19.853 -2.591 7.681 1.00 96.81 88 PHE A N 1
ATOM 677 C CA . PHE A 1 88 ? -18.565 -3.286 7.747 1.00 96.81 88 PHE A CA 1
ATOM 678 C C . PHE A 1 88 ? -17.775 -2.887 8.994 1.00 96.81 88 PHE A C 1
ATOM 680 O O . PHE A 1 88 ? -17.765 -1.727 9.397 1.00 96.81 88 PHE A O 1
ATOM 687 N N . ASP A 1 89 ? -17.076 -3.860 9.571 1.00 96.38 89 ASP A N 1
ATOM 688 C CA . ASP A 1 89 ? -16.301 -3.705 10.803 1.00 96.38 89 ASP A CA 1
ATOM 689 C C . ASP A 1 89 ? -14.860 -3.255 10.519 1.00 96.38 89 ASP A C 1
ATOM 691 O O . ASP A 1 89 ? -14.200 -2.686 11.387 1.00 96.38 89 ASP A O 1
ATOM 695 N N . ALA A 1 90 ? -14.353 -3.517 9.310 1.00 97.56 90 ALA A N 1
ATOM 696 C CA . ALA A 1 90 ? -12.979 -3.216 8.927 1.00 97.56 90 ALA A CA 1
ATOM 697 C C . ALA A 1 90 ? -12.847 -2.681 7.500 1.00 97.56 90 ALA A C 1
ATOM 699 O O . ALA A 1 90 ? -13.602 -3.039 6.591 1.00 97.56 90 ALA A O 1
ATOM 700 N N . TYR A 1 91 ? -11.810 -1.874 7.297 1.00 98.19 91 TYR A N 1
ATOM 701 C CA . TYR A 1 91 ? -11.384 -1.425 5.982 1.00 98.19 91 TYR A CA 1
ATOM 702 C C . TYR A 1 91 ? -9.899 -1.698 5.793 1.00 98.19 91 TYR A C 1
ATOM 704 O O . TYR A 1 91 ? -9.052 -1.192 6.537 1.00 98.19 91 TYR A O 1
ATOM 712 N N . ARG A 1 92 ? -9.586 -2.498 4.773 1.00 97.62 92 ARG A N 1
ATOM 713 C CA . ARG A 1 92 ? -8.221 -2.741 4.334 1.00 97.62 92 ARG A CA 1
ATOM 714 C C . ARG A 1 92 ? -7.852 -1.778 3.214 1.00 97.62 92 ARG A C 1
ATOM 716 O O . ARG A 1 92 ? -8.378 -1.880 2.111 1.00 97.62 92 ARG A O 1
ATOM 723 N N . PHE A 1 93 ? -6.872 -0.926 3.455 1.00 88.25 93 PHE A N 1
ATOM 724 C CA . PHE A 1 93 ? -6.340 -0.015 2.44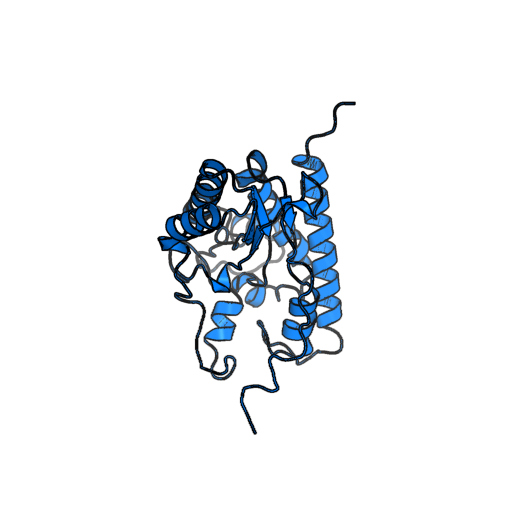4 1.00 88.25 93 PHE A CA 1
ATOM 725 C C . PHE A 1 93 ? -4.817 -0.016 2.511 1.00 88.25 93 PHE A C 1
ATOM 727 O O . PHE A 1 93 ? -4.241 -0.280 3.573 1.00 88.25 93 PHE A O 1
ATOM 734 N N . PRO A 1 94 ? -4.118 0.210 1.394 1.00 76.69 94 PRO A N 1
ATOM 735 C CA . PRO A 1 94 ? -2.686 0.332 1.445 1.00 76.69 94 PRO A CA 1
ATOM 736 C C . PRO A 1 94 ? -2.272 1.745 1.813 1.00 76.69 94 PRO A C 1
ATOM 738 O O . PRO A 1 94 ? -2.963 2.724 1.544 1.00 76.69 94 PRO A O 1
ATOM 741 N N . TYR A 1 95 ? -1.089 1.817 2.393 1.00 70.31 95 TYR A N 1
ATOM 742 C CA . TYR A 1 95 ? -0.324 3.034 2.452 1.00 70.31 95 TYR A CA 1
ATOM 743 C C . TYR A 1 95 ? 0.454 3.145 1.140 1.00 70.31 95 TYR A C 1
ATOM 745 O O . TYR A 1 95 ? 1.282 2.287 0.841 1.00 70.31 95 TYR A O 1
ATOM 753 N N . HIS A 1 96 ? 0.166 4.157 0.327 1.00 64.12 96 HIS A N 1
ATOM 754 C CA . HIS A 1 96 ? 1.067 4.542 -0.751 1.00 64.12 96 HIS A CA 1
ATOM 755 C C . HIS A 1 96 ? 2.223 5.297 -0.112 1.00 64.12 96 HIS A C 1
ATOM 757 O O . HIS A 1 96 ? 1.991 6.235 0.654 1.00 64.12 96 HIS A O 1
ATOM 763 N N . GLY A 1 97 ? 3.459 4.946 -0.465 1.00 54.22 97 GLY A N 1
ATOM 764 C CA . GLY A 1 97 ? 4.678 5.623 -0.018 1.00 54.22 97 GLY A CA 1
ATOM 765 C C . GLY A 1 97 ? 4.831 7.050 -0.555 1.00 54.22 97 GLY A C 1
ATOM 766 O O . GLY A 1 97 ? 5.876 7.396 -1.102 1.00 54.22 97 GLY A O 1
ATOM 767 N N . ARG A 1 98 ? 3.809 7.901 -0.370 1.00 54.19 98 ARG A N 1
ATOM 768 C CA . ARG A 1 98 ? 3.793 9.343 -0.659 1.00 54.19 98 ARG A CA 1
ATOM 769 C C . ARG A 1 98 ? 4.908 10.079 0.084 1.00 54.19 98 ARG A C 1
ATOM 771 O O . ARG A 1 98 ? 5.233 11.192 -0.306 1.00 54.19 98 ARG A O 1
ATOM 778 N N . GLU A 1 99 ? 5.482 9.469 1.124 1.00 48.09 99 GLU A N 1
ATOM 779 C CA . GLU A 1 99 ? 6.560 9.997 1.965 1.00 48.09 99 GLU A CA 1
ATOM 780 C C . GLU A 1 99 ? 7.852 10.303 1.209 1.00 48.09 99 GLU A C 1
ATOM 782 O O . GLU A 1 99 ? 8.541 11.249 1.584 1.00 48.09 99 GLU A O 1
ATOM 787 N N . TYR A 1 100 ? 8.147 9.570 0.132 1.00 47.72 100 TYR A N 1
ATOM 788 C CA . TYR A 1 100 ? 9.395 9.710 -0.618 1.00 47.72 100 TYR A CA 1
ATOM 789 C C . TYR A 1 100 ? 9.143 10.297 -2.002 1.00 47.72 100 TYR A C 1
ATOM 791 O O . TYR A 1 100 ? 9.325 9.650 -3.033 1.00 47.72 100 TYR A O 1
ATOM 799 N N . SER A 1 101 ? 8.730 11.561 -2.037 1.00 35.84 101 SER A N 1
ATOM 800 C CA . SER A 1 101 ? 8.888 12.351 -3.253 1.00 35.84 101 SER A CA 1
ATOM 801 C C . SER A 1 101 ? 10.347 12.740 -3.395 1.00 35.84 101 SER A C 1
ATOM 803 O O . SER A 1 101 ? 10.879 13.555 -2.638 1.00 35.84 101 SER A O 1
ATOM 805 N N . CYS A 1 102 ? 11.021 12.120 -4.360 1.00 33.94 102 CYS A N 1
ATOM 806 C CA . CYS A 1 102 ? 12.324 12.574 -4.805 1.00 33.94 102 CYS A CA 1
ATOM 807 C C . CYS A 1 102 ? 12.153 13.939 -5.477 1.00 33.94 102 CYS A C 1
ATOM 809 O O . CYS A 1 102 ? 11.899 14.034 -6.677 1.00 33.94 102 CYS A O 1
ATOM 811 N N . GLY A 1 103 ? 12.329 15.008 -4.699 1.00 29.38 103 GLY A N 1
ATOM 812 C CA . GLY A 1 103 ? 12.730 16.294 -5.248 1.00 29.38 103 GLY A CA 1
ATOM 813 C C . GLY A 1 103 ? 14.028 16.083 -6.025 1.00 29.38 103 GLY A C 1
ATOM 814 O O . GLY A 1 103 ? 15.067 15.770 -5.450 1.00 29.38 103 GLY A O 1
ATOM 815 N N . TYR A 1 104 ? 13.948 16.179 -7.347 1.00 32.59 104 TYR A N 1
ATOM 816 C CA . TYR A 1 104 ? 15.089 16.077 -8.242 1.00 32.59 104 TYR A CA 1
ATOM 817 C C . TYR A 1 104 ? 16.095 17.193 -7.926 1.00 32.59 104 TYR A C 1
ATOM 819 O O . TYR A 1 104 ? 15.875 18.353 -8.268 1.00 32.59 104 TYR A O 1
ATOM 827 N N . THR A 1 105 ? 17.223 16.848 -7.308 1.00 26.59 105 THR A N 1
ATOM 828 C CA . THR A 1 105 ? 18.444 17.661 -7.367 1.00 26.59 105 THR A CA 1
ATOM 829 C C . THR A 1 105 ? 19.612 16.748 -7.702 1.00 26.59 105 THR A C 1
ATOM 831 O O . THR A 1 105 ? 19.953 15.859 -6.925 1.00 26.59 105 THR A O 1
ATOM 834 N N . GLN A 1 106 ? 20.200 16.954 -8.883 1.00 33.78 106 GLN A N 1
ATOM 835 C CA . GLN A 1 106 ? 21.402 16.268 -9.350 1.00 33.78 106 GLN A CA 1
ATOM 836 C C . GLN A 1 106 ? 22.508 16.316 -8.285 1.00 33.78 106 GLN A C 1
ATOM 838 O O . GLN A 1 106 ? 23.062 17.379 -8.016 1.00 33.78 106 GLN A O 1
ATOM 843 N N . ALA A 1 107 ? 22.875 15.168 -7.724 1.00 32.09 107 ALA A N 1
ATOM 844 C CA . ALA A 1 107 ? 24.115 15.016 -6.974 1.00 32.09 107 ALA A CA 1
ATOM 845 C C . ALA A 1 107 ? 24.892 13.839 -7.570 1.00 32.09 107 ALA A C 1
ATOM 847 O O . ALA A 1 107 ? 24.503 12.679 -7.461 1.00 32.09 107 ALA A O 1
ATOM 848 N N . GLN A 1 108 ? 25.960 14.182 -8.285 1.00 34.22 108 GLN A N 1
ATOM 849 C CA . GLN A 1 108 ? 26.875 13.262 -8.944 1.00 34.22 108 GLN A CA 1
ATOM 850 C C . GLN A 1 108 ? 27.749 12.504 -7.926 1.00 34.22 108 GLN A C 1
ATOM 852 O O . GLN A 1 108 ? 28.259 13.103 -6.987 1.00 34.22 108 GLN A O 1
ATOM 857 N N . ASN A 1 109 ? 27.986 11.217 -8.213 1.00 39.88 109 ASN A N 1
ATOM 858 C CA . ASN A 1 109 ? 29.200 10.424 -7.954 1.00 39.88 109 ASN A CA 1
ATOM 859 C C . ASN A 1 109 ? 29.794 10.353 -6.524 1.00 39.88 109 ASN A C 1
ATOM 861 O O . ASN A 1 109 ? 30.513 11.249 -6.098 1.00 39.88 109 ASN A O 1
ATOM 865 N N . SER A 1 110 ? 29.682 9.181 -5.878 1.00 35.81 110 SER A N 1
ATOM 866 C CA . SER A 1 110 ? 30.804 8.327 -5.402 1.00 35.81 110 SER A CA 1
ATOM 867 C C . SER A 1 110 ? 30.385 7.406 -4.238 1.00 35.81 110 SER A C 1
ATOM 869 O O . SER A 1 110 ? 29.669 7.807 -3.324 1.00 35.81 110 SER A O 1
ATOM 871 N N . ASP A 1 111 ? 30.871 6.159 -4.229 1.00 40.81 111 ASP A N 1
ATOM 872 C CA . ASP A 1 111 ? 30.522 5.102 -3.252 1.00 40.81 111 ASP A CA 1
ATOM 873 C C . ASP A 1 111 ? 30.854 5.419 -1.777 1.00 40.81 111 ASP A C 1
ATOM 875 O O . ASP A 1 111 ? 30.460 4.686 -0.867 1.00 40.81 111 ASP A O 1
ATOM 879 N N . ARG A 1 112 ? 31.544 6.531 -1.495 1.00 35.22 112 ARG A N 1
ATOM 880 C CA . ARG A 1 112 ? 31.823 6.987 -0.124 1.00 35.22 112 ARG A CA 1
ATOM 881 C C . ARG A 1 112 ? 30.647 7.729 0.516 1.00 35.22 112 ARG A C 1
ATOM 883 O O . ARG A 1 112 ? 30.643 7.932 1.730 1.00 35.22 112 ARG A O 1
ATOM 890 N N . ASP A 1 113 ? 29.640 8.070 -0.280 1.00 39.78 113 ASP A N 1
ATOM 891 C CA . ASP A 1 113 ? 28.473 8.827 0.145 1.00 39.78 113 ASP A CA 1
ATOM 892 C C . ASP A 1 113 ? 27.276 7.956 0.517 1.00 39.78 113 ASP A C 1
ATOM 894 O O . ASP A 1 113 ? 26.229 8.515 0.758 1.00 39.78 113 ASP A O 1
ATOM 898 N N . PHE A 1 114 ? 27.352 6.631 0.682 1.00 38.19 114 PHE A N 1
ATOM 899 C CA . PHE A 1 114 ? 26.144 5.847 1.020 1.00 38.19 114 PHE A CA 1
ATOM 900 C C . PHE A 1 114 ? 25.418 6.340 2.300 1.00 38.19 114 PHE A C 1
ATOM 902 O O . PHE A 1 114 ? 24.193 6.408 2.321 1.00 38.19 114 PHE A O 1
ATOM 909 N N . LYS A 1 115 ? 26.147 6.815 3.327 1.00 32.75 115 LYS A N 1
ATOM 910 C CA . LYS A 1 115 ? 25.560 7.450 4.533 1.00 32.75 115 LYS A CA 1
ATOM 911 C C . LYS A 1 115 ? 25.063 8.893 4.328 1.00 32.75 115 LYS A C 1
ATOM 913 O O . LYS A 1 115 ? 24.192 9.329 5.071 1.00 32.75 115 LYS A O 1
ATOM 918 N N . LYS A 1 116 ? 25.599 9.642 3.357 1.00 33.09 116 LYS A N 1
ATOM 919 C CA . LYS A 1 116 ? 25.125 10.998 2.997 1.00 33.09 116 LYS A CA 1
ATOM 920 C C . LYS A 1 116 ? 24.007 10.954 1.949 1.00 33.09 116 LYS A C 1
ATOM 922 O O . LYS A 1 116 ? 23.081 11.743 2.007 1.00 33.09 116 LYS A O 1
ATOM 927 N N . PHE A 1 117 ? 24.038 9.975 1.063 1.00 35.84 117 PHE A N 1
ATOM 928 C CA . PHE A 1 117 ? 23.001 9.570 0.126 1.00 35.84 117 PHE A CA 1
ATOM 929 C C . PHE A 1 117 ? 21.765 9.072 0.878 1.00 35.84 117 PHE A C 1
ATOM 931 O O . PHE A 1 117 ? 20.656 9.426 0.505 1.00 35.84 117 PHE A O 1
ATOM 938 N N . LEU A 1 118 ? 21.950 8.399 2.022 1.00 39.19 118 LEU A N 1
ATOM 939 C CA . LEU A 1 118 ? 20.869 8.151 2.980 1.00 39.19 118 LEU A CA 1
ATOM 940 C C . LEU A 1 118 ? 20.189 9.449 3.467 1.00 39.19 118 LEU A C 1
ATOM 942 O O . LEU A 1 118 ? 19.002 9.437 3.767 1.00 39.19 118 LEU A O 1
ATOM 946 N N . ASN A 1 119 ? 20.919 10.571 3.501 1.00 33.94 119 ASN A N 1
ATOM 947 C CA . ASN A 1 119 ? 20.389 11.867 3.922 1.00 33.94 119 ASN A CA 1
ATOM 948 C C . ASN A 1 119 ? 19.813 12.733 2.784 1.00 33.94 119 ASN A C 1
ATOM 950 O O . ASN A 1 119 ? 19.030 13.633 3.077 1.00 33.94 119 ASN A O 1
ATOM 954 N N . TYR A 1 120 ? 20.169 12.488 1.517 1.00 35.59 120 TYR A N 1
ATOM 955 C CA . TYR A 1 120 ? 19.788 13.356 0.386 1.00 35.59 120 TYR A CA 1
ATOM 956 C C . TYR A 1 120 ? 1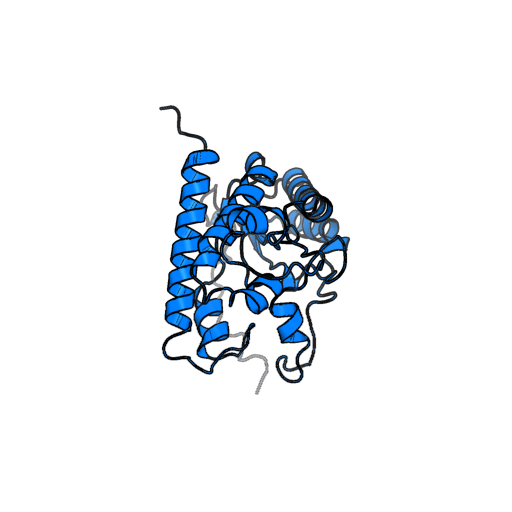9.093 12.633 -0.785 1.00 35.59 120 TYR A C 1
ATOM 958 O O . TYR A 1 120 ? 18.283 13.244 -1.470 1.00 35.59 120 TYR A O 1
ATOM 966 N N . GLY A 1 121 ? 19.353 11.342 -1.007 1.00 37.97 121 GLY A N 1
ATOM 967 C CA . GLY A 1 121 ? 18.770 10.525 -2.087 1.00 37.97 121 GLY A CA 1
ATOM 968 C C . GLY A 1 121 ? 17.597 9.638 -1.651 1.00 37.97 121 GLY A C 1
ATOM 969 O O . GLY A 1 121 ? 17.108 8.835 -2.438 1.00 37.97 121 GLY A O 1
ATOM 970 N N . LEU A 1 122 ? 17.166 9.771 -0.392 1.00 45.09 122 LEU A N 1
ATOM 971 C CA . LEU A 1 122 ? 16.174 8.916 0.267 1.00 45.09 122 LEU A CA 1
ATOM 972 C C . LEU A 1 122 ? 14.860 9.632 0.620 1.00 45.09 122 LEU A C 1
ATOM 974 O O . LEU A 1 122 ? 14.029 9.023 1.269 1.00 45.09 122 LEU A O 1
ATOM 978 N N . GLY A 1 123 ? 14.667 10.911 0.267 1.00 48.03 123 GLY A N 1
ATOM 979 C CA . GLY A 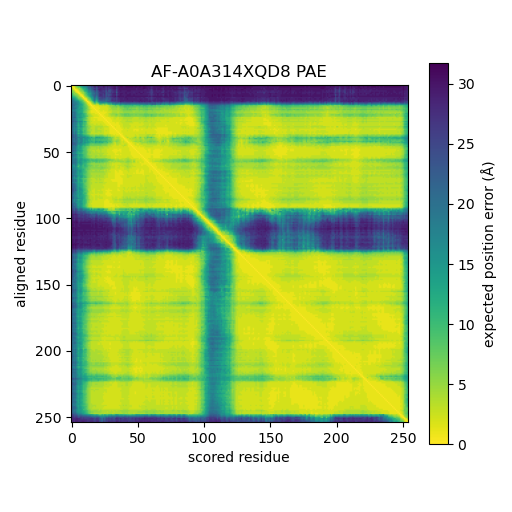1 123 ? 13.490 11.666 0.724 1.00 48.03 123 GLY A CA 1
ATOM 980 C C . GLY A 1 123 ? 13.448 11.795 2.254 1.00 48.03 123 GLY A C 1
ATOM 981 O O . GLY A 1 123 ? 12.504 11.375 2.909 1.00 48.03 123 GLY A O 1
ATOM 982 N N . THR A 1 124 ? 14.492 12.377 2.850 1.00 44.09 124 THR A N 1
ATOM 983 C CA . THR A 1 124 ? 14.609 12.568 4.311 1.00 44.09 124 THR A CA 1
ATOM 984 C C . THR A 1 124 ? 13.608 13.533 4.927 1.00 44.09 124 THR A C 1
ATOM 986 O O . THR A 1 124 ? 13.550 13.646 6.151 1.00 44.09 124 THR A O 1
ATOM 989 N N . LYS A 1 125 ? 12.800 14.213 4.114 1.00 55.41 125 LYS A N 1
ATOM 990 C CA . LYS A 1 125 ? 11.600 14.865 4.609 1.00 55.41 125 LYS A CA 1
ATOM 991 C C . LYS A 1 125 ? 10.415 14.003 4.215 1.00 55.41 125 LYS A C 1
ATOM 993 O O . LYS A 1 125 ? 10.012 14.017 3.056 1.00 55.41 125 LYS A O 1
ATOM 998 N N . ALA A 1 126 ? 9.884 13.271 5.193 1.00 62.78 126 ALA A N 1
ATOM 999 C CA . ALA A 1 126 ? 8.613 12.597 5.027 1.00 62.78 126 ALA A CA 1
ATOM 1000 C C . ALA A 1 126 ? 7.592 13.617 4.512 1.00 62.78 126 ALA A C 1
ATOM 1002 O O . ALA A 1 126 ? 7.505 14.737 5.025 1.00 62.78 126 ALA A O 1
ATOM 1003 N N . ASN A 1 127 ? 6.872 13.255 3.457 1.00 73.06 127 ASN A N 1
ATOM 1004 C CA . ASN A 1 127 ? 5.801 14.079 2.926 1.00 73.06 127 ASN A CA 1
ATOM 1005 C C . ASN A 1 127 ? 4.695 14.246 3.980 1.00 73.06 127 ASN A C 1
ATOM 1007 O O . ASN A 1 127 ? 3.815 13.397 4.124 1.00 73.06 127 ASN A O 1
ATOM 1011 N N . GLU A 1 128 ? 4.759 15.358 4.709 1.00 81.38 128 GLU A N 1
ATOM 1012 C CA . GLU A 1 128 ? 3.818 15.713 5.772 1.00 81.38 128 GLU A CA 1
ATOM 1013 C C . GLU A 1 128 ? 2.369 15.731 5.266 1.00 81.38 128 GLU A C 1
ATOM 1015 O O . GLU A 1 128 ? 1.462 15.352 6.003 1.00 81.38 128 GLU A O 1
ATOM 1020 N N . GLU A 1 129 ? 2.138 16.104 4.003 1.00 84.06 129 GLU A N 1
ATOM 1021 C CA . GLU A 1 129 ? 0.804 16.099 3.400 1.00 84.06 129 GLU A CA 1
ATOM 1022 C C . GLU A 1 129 ? 0.303 14.675 3.137 1.00 84.06 129 GLU A C 1
ATOM 1024 O O . GLU A 1 129 ? -0.848 14.361 3.438 1.00 84.06 129 GLU A O 1
ATOM 1029 N N . GLY A 1 130 ? 1.181 13.790 2.655 1.00 83.69 130 GLY A N 1
ATOM 1030 C CA . GLY A 1 130 ? 0.896 12.361 2.525 1.00 83.69 130 GLY A CA 1
ATOM 1031 C C . GLY A 1 130 ? 0.540 11.732 3.873 1.00 83.69 130 GLY A C 1
ATOM 1032 O O . GLY A 1 130 ? -0.510 11.107 4.006 1.00 83.69 130 GLY A O 1
ATOM 1033 N N . ILE A 1 131 ? 1.353 11.978 4.903 1.00 85.75 131 ILE A N 1
ATOM 1034 C CA . ILE A 1 131 ? 1.082 11.501 6.267 1.00 85.75 131 ILE A CA 1
ATOM 1035 C C . ILE A 1 131 ? -0.230 12.086 6.806 1.00 85.75 131 ILE A C 1
ATOM 1037 O O . ILE A 1 131 ? -1.024 11.371 7.421 1.00 85.75 131 ILE A O 1
ATOM 1041 N N . SER A 1 132 ? -0.487 13.375 6.574 1.00 89.94 132 SER A N 1
ATOM 1042 C CA . SER A 1 132 ? -1.727 14.044 6.982 1.00 89.94 132 SER A CA 1
ATOM 1043 C C . SER A 1 132 ? -2.956 13.417 6.321 1.00 89.94 132 SER A C 1
ATOM 1045 O O . SER A 1 132 ? -3.946 13.149 7.002 1.00 89.94 132 SER A O 1
ATOM 1047 N N . TYR A 1 133 ? -2.883 13.100 5.026 1.00 90.94 133 TYR A N 1
ATOM 1048 C CA . TYR A 1 133 ? -3.952 12.404 4.311 1.00 90.94 133 TYR A CA 1
ATOM 1049 C C . TYR A 1 133 ? -4.315 11.082 4.997 1.00 90.94 133 TYR A C 1
ATOM 1051 O O . TYR A 1 133 ? -5.462 10.910 5.410 1.00 90.94 133 TYR A O 1
ATOM 1059 N N . TYR A 1 134 ? -3.348 10.190 5.219 1.00 92.75 134 TYR A N 1
ATOM 1060 C CA . TYR A 1 134 ? -3.635 8.899 5.853 1.00 92.75 134 TYR A CA 1
ATOM 1061 C C . TYR A 1 134 ? -4.034 9.026 7.323 1.00 92.75 134 TYR A C 1
ATOM 1063 O O . TYR A 1 134 ? -4.893 8.274 7.778 1.00 92.75 134 TYR A O 1
ATOM 1071 N N . ASN A 1 135 ? -3.506 10.013 8.054 1.00 94.25 135 ASN A N 1
ATOM 1072 C CA . ASN A 1 135 ? -4.010 10.347 9.386 1.00 94.25 135 ASN A CA 1
ATOM 1073 C C . ASN A 1 135 ? -5.498 10.690 9.357 1.00 94.25 135 ASN A C 1
ATOM 1075 O O . ASN A 1 135 ? -6.249 10.205 10.201 1.00 94.25 135 ASN A O 1
ATOM 1079 N N . ASN A 1 136 ? -5.933 11.486 8.380 1.00 96.25 136 ASN A N 1
ATOM 1080 C CA . ASN A 1 136 ? -7.339 11.830 8.236 1.00 96.25 136 ASN A CA 1
ATOM 1081 C C . ASN A 1 136 ? -8.182 10.602 7.877 1.00 96.25 136 ASN A C 1
ATOM 1083 O O . ASN A 1 136 ? -9.225 10.410 8.498 1.00 96.25 136 ASN A O 1
ATOM 1087 N N . VAL A 1 137 ? -7.730 9.745 6.953 1.00 96.44 137 VAL A N 1
ATOM 1088 C CA . VAL A 1 137 ? -8.432 8.490 6.623 1.00 96.44 137 VAL A CA 1
ATOM 1089 C C . VAL A 1 137 ? -8.588 7.612 7.868 1.00 96.44 137 VAL A C 1
ATOM 1091 O O . VAL A 1 137 ? -9.703 7.219 8.204 1.00 96.44 137 VAL A O 1
ATOM 1094 N N . ILE A 1 138 ? -7.496 7.360 8.596 1.00 97.38 138 ILE A N 1
ATOM 1095 C CA . ILE A 1 138 ? -7.491 6.539 9.816 1.00 97.38 138 ILE A CA 1
ATOM 1096 C C . ILE A 1 138 ? -8.428 7.125 10.874 1.00 97.38 138 ILE A C 1
ATOM 1098 O O . ILE A 1 138 ? -9.227 6.393 11.453 1.00 97.38 138 ILE A O 1
ATOM 1102 N N . ASN A 1 139 ? -8.366 8.436 11.112 1.00 97.88 139 ASN A N 1
ATOM 1103 C CA . ASN A 1 139 ? -9.223 9.087 12.101 1.00 97.88 139 ASN A CA 1
ATOM 1104 C C . ASN A 1 139 ? -10.705 8.979 11.719 1.00 97.88 139 ASN A C 1
ATOM 1106 O O . ASN A 1 139 ? -11.511 8.615 12.567 1.00 97.88 139 ASN A O 1
ATOM 1110 N N . ASN A 1 140 ? -11.057 9.202 10.448 1.00 97.81 140 ASN A N 1
ATOM 1111 C CA . ASN A 1 140 ? -12.446 9.091 9.990 1.00 97.81 140 ASN A CA 1
ATOM 1112 C C . ASN A 1 140 ? -12.967 7.647 10.120 1.00 97.81 140 ASN A C 1
ATOM 1114 O O . ASN A 1 140 ? -14.102 7.447 10.543 1.00 97.81 140 ASN A O 1
ATOM 1118 N N . LEU A 1 141 ? -12.145 6.633 9.822 1.00 98.12 141 LEU A N 1
ATOM 1119 C CA . LEU A 1 141 ? -12.519 5.226 10.030 1.00 98.12 141 LEU A CA 1
ATOM 1120 C C . LEU A 1 141 ? -12.810 4.932 11.504 1.00 98.12 141 LEU A C 1
ATOM 1122 O O . LEU A 1 141 ? -13.859 4.379 11.835 1.00 98.12 141 LEU A O 1
ATOM 1126 N N . LEU A 1 142 ? -11.904 5.341 12.393 1.00 98.00 142 LEU A N 1
ATOM 1127 C CA . LEU A 1 142 ? -12.036 5.099 13.827 1.00 98.00 142 LEU A CA 1
ATOM 1128 C C . LEU A 1 142 ? -13.220 5.850 14.441 1.00 98.00 142 LEU A C 1
ATOM 1130 O O . LEU A 1 142 ? -13.910 5.292 15.292 1.00 98.00 142 LEU A O 1
ATOM 1134 N N . GLU A 1 143 ? -13.512 7.068 13.978 1.00 97.94 143 GLU A N 1
ATOM 1135 C CA . GLU A 1 143 ? -14.712 7.824 14.366 1.00 97.94 143 GLU A CA 1
ATOM 1136 C C . GLU A 1 143 ? -16.014 7.078 14.029 1.00 97.94 143 GLU A C 1
ATOM 1138 O O . GLU A 1 143 ? -17.020 7.249 14.719 1.00 97.94 143 GLU A O 1
ATOM 1143 N N . LYS A 1 144 ? -16.000 6.216 13.005 1.00 97.75 144 LYS A N 1
ATOM 1144 C CA . LYS A 1 144 ? -17.124 5.343 12.631 1.00 97.75 144 LYS A CA 1
ATOM 1145 C C . LYS A 1 144 ? -17.050 3.939 13.233 1.00 97.75 144 LYS A C 1
ATOM 1147 O O . LYS A 1 144 ? -17.898 3.108 12.923 1.00 97.75 144 LYS A O 1
ATOM 1152 N N . GLY A 1 145 ? -16.061 3.661 14.083 1.00 97.00 145 GLY A N 1
ATOM 1153 C CA . GLY A 1 145 ? -15.845 2.335 14.664 1.00 97.00 145 GLY A CA 1
ATOM 1154 C C . GLY A 1 145 ? -15.315 1.293 13.672 1.00 97.00 145 GLY A C 1
ATOM 1155 O O . GLY A 1 145 ? -15.394 0.101 13.960 1.00 97.00 145 GLY A O 1
ATOM 1156 N N . ILE A 1 146 ? -14.776 1.720 12.526 1.00 98.19 146 ILE A N 1
ATOM 1157 C CA . ILE A 1 146 ? -14.211 0.839 11.499 1.00 98.19 146 ILE A CA 1
ATOM 1158 C C . ILE A 1 146 ? -12.725 0.615 11.790 1.00 98.19 146 ILE A C 1
ATOM 1160 O O . ILE A 1 146 ? -11.949 1.563 11.931 1.00 98.19 146 ILE A O 1
ATOM 1164 N N . GLN A 1 147 ? -12.307 -0.647 11.849 1.00 97.81 147 GLN A N 1
ATOM 1165 C CA . GLN A 1 147 ? -10.924 -1.032 12.116 1.00 97.81 147 GLN A CA 1
ATOM 1166 C C . GLN A 1 147 ? -10.040 -0.856 10.867 1.00 97.81 147 GLN A C 1
ATOM 1168 O O . GLN A 1 147 ? -10.350 -1.426 9.814 1.00 97.81 147 GLN A O 1
ATOM 1173 N N . PRO A 1 148 ? -8.925 -0.108 10.952 1.00 97.50 148 PRO A N 1
ATOM 1174 C CA . PRO A 1 148 ? -7.998 0.046 9.838 1.00 97.50 148 PRO A CA 1
ATOM 1175 C C . PRO A 1 148 ? -7.047 -1.157 9.724 1.00 97.50 148 PRO A C 1
ATOM 1177 O O . PRO A 1 148 ? -6.289 -1.448 10.649 1.00 97.50 148 PRO A O 1
ATOM 1180 N N . TYR A 1 149 ? -7.040 -1.806 8.558 1.00 97.69 149 TYR A N 1
ATOM 1181 C CA . TYR A 1 149 ? -6.085 -2.858 8.187 1.00 97.69 149 TYR A CA 1
ATOM 1182 C C . TYR A 1 149 ? -5.134 -2.309 7.120 1.00 97.69 149 TYR A C 1
ATOM 1184 O O . TYR A 1 149 ? -5.481 -2.230 5.939 1.00 97.69 149 TYR A O 1
ATOM 1192 N N . VAL A 1 150 ? -3.923 -1.913 7.507 1.00 96.25 150 VAL A N 1
ATOM 1193 C CA . VAL A 1 150 ? -3.033 -1.177 6.597 1.00 96.25 150 VAL A CA 1
ATOM 1194 C C . VAL A 1 150 ? -2.094 -2.119 5.857 1.00 96.25 150 VAL A C 1
ATOM 1196 O O . VAL A 1 150 ? -1.359 -2.895 6.467 1.00 96.25 150 VAL A O 1
ATOM 1199 N N . THR A 1 151 ? -2.084 -2.037 4.524 1.00 95.81 151 THR A N 1
ATOM 1200 C CA . THR A 1 151 ? -1.099 -2.737 3.681 1.00 95.81 151 THR A CA 1
ATOM 1201 C C . THR A 1 151 ? 0.073 -1.808 3.341 1.00 95.81 151 THR A C 1
ATOM 1203 O O . THR A 1 151 ? -0.127 -0.813 2.665 1.00 95.81 151 THR A O 1
ATOM 1206 N N . LEU A 1 152 ? 1.302 -2.113 3.760 1.00 93.44 152 LEU A N 1
ATOM 1207 C CA . LEU A 1 152 ? 2.463 -1.249 3.506 1.00 93.44 152 LEU A CA 1
ATOM 1208 C C . LEU A 1 152 ? 2.827 -1.172 2.018 1.00 93.44 152 LEU A C 1
ATOM 1210 O O . LEU A 1 152 ? 3.211 -0.112 1.545 1.00 93.44 152 LEU A O 1
ATOM 1214 N N . TYR A 1 153 ? 2.738 -2.282 1.283 1.00 94.75 153 TYR A N 1
ATOM 1215 C CA . TYR A 1 153 ? 3.087 -2.320 -0.136 1.00 94.75 153 TYR A CA 1
ATOM 1216 C C . TYR A 1 153 ? 2.035 -3.038 -0.971 1.00 94.75 153 TYR A C 1
ATOM 1218 O O . TYR A 1 153 ? 1.729 -4.211 -0.721 1.00 94.75 153 TYR A O 1
ATOM 1226 N N . HIS A 1 154 ? 1.534 -2.351 -2.001 1.00 94.75 154 HIS A N 1
ATOM 1227 C CA . HIS A 1 154 ? 0.555 -2.880 -2.945 1.00 94.75 154 HIS A CA 1
ATOM 1228 C C . HIS A 1 154 ? 0.977 -2.576 -4.390 1.00 94.75 154 HIS A C 1
ATOM 1230 O O . HIS A 1 154 ? 0.257 -1.948 -5.159 1.00 94.75 154 HIS A O 1
ATOM 1236 N N . TRP A 1 155 ? 2.166 -3.075 -4.749 1.00 94.12 155 TRP A N 1
ATOM 1237 C CA . TRP A 1 155 ? 2.739 -3.093 -6.111 1.00 94.12 155 TRP A CA 1
ATOM 1238 C C . TRP A 1 155 ? 3.190 -1.734 -6.658 1.00 94.12 155 TRP A C 1
ATOM 1240 O O . TRP A 1 155 ? 3.780 -1.641 -7.728 1.00 94.12 155 TRP A O 1
ATOM 1250 N N . ASP A 1 156 ? 2.994 -0.680 -5.895 1.00 88.44 156 ASP A N 1
ATOM 1251 C CA . ASP A 1 156 ? 3.169 0.723 -6.229 1.00 88.44 156 ASP A CA 1
ATOM 1252 C C . ASP A 1 156 ? 4.550 1.254 -5.814 1.00 88.44 156 ASP A C 1
ATOM 1254 O O . ASP A 1 156 ? 4.684 2.282 -5.155 1.00 88.44 156 ASP A O 1
ATOM 1258 N N . LEU A 1 157 ? 5.607 0.536 -6.216 1.00 90.75 157 LEU A N 1
ATOM 1259 C CA . LEU A 1 157 ? 6.990 0.899 -5.888 1.00 90.75 157 LEU A CA 1
ATOM 1260 C C . LEU A 1 157 ? 7.330 2.295 -6.446 1.00 90.75 157 LEU A C 1
ATOM 1262 O O . LEU A 1 157 ? 7.060 2.524 -7.628 1.00 90.75 157 LEU A O 1
ATOM 1266 N N . PRO A 1 158 ? 7.980 3.192 -5.675 1.00 88.88 158 PRO A N 1
ATOM 1267 C CA . PRO A 1 158 ? 8.467 4.463 -6.201 1.00 88.88 158 PRO A CA 1
ATOM 1268 C C . PRO A 1 158 ? 9.339 4.260 -7.443 1.00 88.88 158 PRO A C 1
ATOM 1270 O O . PRO A 1 158 ? 10.314 3.500 -7.414 1.00 88.88 158 PRO A O 1
ATOM 1273 N N . LEU A 1 159 ? 9.004 4.958 -8.530 1.00 88.62 159 LEU A N 1
ATOM 1274 C CA . LEU A 1 159 ? 9.673 4.825 -9.825 1.00 88.62 159 LEU A CA 1
ATOM 1275 C C . LEU A 1 159 ? 11.174 5.100 -9.704 1.00 88.62 159 LEU A C 1
ATOM 1277 O O . LEU A 1 159 ? 11.986 4.373 -10.264 1.00 88.62 159 LEU A O 1
ATOM 1281 N N . TYR A 1 160 ? 11.547 6.078 -8.878 1.00 84.50 160 TYR A N 1
ATOM 1282 C CA . TYR A 1 160 ? 12.941 6.423 -8.617 1.00 84.50 160 TYR A CA 1
ATOM 1283 C C . TYR A 1 160 ? 13.776 5.227 -8.131 1.00 84.50 160 TYR A C 1
ATOM 1285 O O . TYR A 1 160 ? 14.894 5.023 -8.610 1.00 84.50 160 TYR A O 1
ATOM 1293 N N . LEU A 1 161 ? 13.235 4.408 -7.217 1.00 86.88 161 LEU A N 1
ATOM 1294 C CA . LEU A 1 161 ? 13.919 3.205 -6.729 1.00 86.88 161 LEU A CA 1
ATOM 1295 C C . LEU A 1 161 ? 14.052 2.1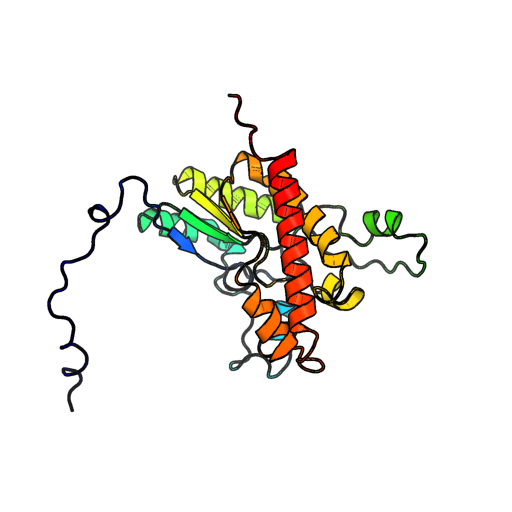61 -7.840 1.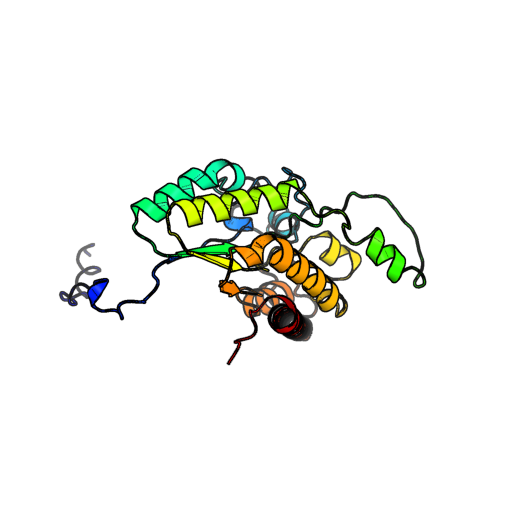00 86.88 161 LEU A C 1
ATOM 1297 O O . LEU A 1 161 ? 15.061 1.461 -7.924 1.00 86.88 161 LEU A O 1
ATOM 1301 N N . HIS A 1 162 ? 13.056 2.057 -8.717 1.00 90.19 162 HIS A N 1
ATOM 1302 C CA . HIS A 1 162 ? 13.153 1.182 -9.875 1.00 90.19 162 HIS A CA 1
ATOM 1303 C C . HIS A 1 162 ? 14.261 1.638 -10.837 1.00 90.19 162 HIS A C 1
ATOM 1305 O O . HIS A 1 162 ? 15.155 0.853 -11.141 1.00 90.19 162 HIS A O 1
ATOM 1311 N N . GLU A 1 163 ? 14.264 2.907 -11.243 1.00 87.94 163 GLU A N 1
ATOM 1312 C CA . GLU A 1 163 ? 15.183 3.433 -12.262 1.00 87.94 163 GLU A CA 1
ATOM 1313 C C . GLU A 1 163 ? 16.640 3.532 -11.789 1.00 87.94 163 GLU A C 1
ATOM 1315 O O . GLU A 1 163 ? 17.557 3.255 -12.557 1.00 87.94 163 GLU A O 1
ATOM 1320 N N . ASN A 1 164 ? 16.880 3.901 -10.525 1.00 85.50 164 ASN A N 1
ATOM 1321 C CA . ASN A 1 164 ? 18.236 4.208 -10.046 1.00 85.50 164 ASN A CA 1
ATOM 1322 C C . ASN A 1 164 ? 18.935 3.025 -9.377 1.00 85.50 164 ASN A C 1
ATOM 1324 O O . ASN A 1 164 ? 20.162 2.998 -9.286 1.00 85.50 164 ASN A O 1
ATOM 1328 N N . MET A 1 165 ? 18.174 2.052 -8.874 1.00 87.38 165 MET A N 1
ATOM 1329 C CA . MET A 1 165 ? 18.749 0.887 -8.201 1.00 87.38 165 MET A CA 1
ATOM 1330 C C . MET A 1 165 ? 18.162 -0.449 -8.650 1.00 87.38 165 MET A C 1
ATOM 1332 O O . MET A 1 165 ? 18.639 -1.469 -8.167 1.00 87.38 165 MET A O 1
ATOM 1336 N N . GLY A 1 166 ? 17.185 -0.488 -9.561 1.00 90.56 166 GLY A N 1
ATOM 1337 C CA . GLY A 1 166 ? 16.569 -1.727 -10.058 1.00 90.56 166 GLY A CA 1
ATOM 1338 C C . GLY A 1 166 ? 15.396 -2.243 -9.216 1.00 90.56 166 GLY A C 1
ATOM 1339 O O . GLY A 1 166 ? 14.884 -3.339 -9.464 1.00 90.56 166 GLY A O 1
ATOM 1340 N N . GLY A 1 167 ? 14.952 -1.479 -8.212 1.00 92.88 167 GLY A N 1
ATOM 1341 C CA . GLY A 1 167 ? 13.824 -1.832 -7.350 1.00 92.88 167 GLY A CA 1
ATOM 1342 C C . GLY A 1 167 ? 14.006 -3.188 -6.664 1.00 92.88 167 GLY A C 1
ATOM 1343 O O . GLY A 1 167 ? 15.024 -3.434 -6.017 1.00 92.88 167 GLY A O 1
ATOM 1344 N N . TRP A 1 168 ? 13.036 -4.089 -6.839 1.00 96.50 168 TRP A N 1
ATOM 1345 C CA . TRP A 1 168 ? 13.044 -5.420 -6.222 1.00 96.50 168 TRP A CA 1
ATOM 1346 C C . TRP A 1 168 ? 14.166 -6.355 -6.689 1.00 96.50 168 TRP A C 1
ATOM 1348 O O . TRP A 1 168 ? 14.411 -7.372 -6.043 1.00 96.50 168 TRP A O 1
ATOM 1358 N N . LEU A 1 169 ? 14.887 -6.027 -7.762 1.00 97.00 169 LEU A N 1
ATOM 1359 C CA . LEU A 1 169 ? 16.057 -6.803 -8.190 1.00 97.00 169 LEU A CA 1
ATOM 1360 C C . LEU A 1 169 ? 17.295 -6.533 -7.334 1.00 97.00 169 LEU A C 1
ATOM 1362 O O . LEU A 1 169 ? 18.256 -7.297 -7.378 1.00 97.00 169 LEU A O 1
ATOM 1366 N N . ASN A 1 170 ? 17.288 -5.470 -6.533 1.00 95.06 170 ASN A N 1
ATOM 1367 C CA . ASN A 1 170 ? 18.446 -5.057 -5.760 1.00 95.06 170 ASN A CA 1
ATOM 1368 C C . ASN A 1 170 ? 18.230 -5.282 -4.271 1.00 95.06 170 ASN A C 1
ATOM 1370 O O . ASN A 1 170 ? 17.297 -4.744 -3.682 1.00 95.06 170 ASN A O 1
ATOM 1374 N N . LYS A 1 171 ? 19.156 -6.008 -3.638 1.00 95.19 171 LYS A N 1
ATOM 1375 C CA . LYS A 1 171 ? 19.112 -6.332 -2.207 1.00 95.19 171 LYS A CA 1
ATOM 1376 C C . LYS A 1 171 ? 18.949 -5.106 -1.307 1.00 95.19 171 LYS A C 1
ATOM 1378 O O . LYS A 1 171 ? 18.319 -5.220 -0.258 1.00 95.19 171 LYS A O 1
ATOM 1383 N N . LYS A 1 172 ? 19.466 -3.937 -1.710 1.00 90.75 172 LYS A N 1
ATOM 1384 C CA . LYS A 1 172 ? 19.307 -2.691 -0.943 1.00 90.75 172 LYS A CA 1
ATOM 1385 C C . LYS A 1 172 ? 17.835 -2.347 -0.694 1.00 90.75 172 LYS A C 1
ATOM 1387 O O . LYS A 1 172 ? 17.559 -1.670 0.286 1.00 90.75 172 LYS A O 1
ATOM 1392 N N . ILE A 1 173 ? 16.891 -2.838 -1.510 1.00 92.00 173 ILE A N 1
ATOM 1393 C CA . ILE A 1 173 ? 15.449 -2.581 -1.349 1.00 92.00 173 ILE A CA 1
ATOM 1394 C C . ILE A 1 173 ? 14.927 -2.993 0.031 1.00 92.00 173 ILE A C 1
ATOM 1396 O O . ILE A 1 173 ? 13.995 -2.381 0.539 1.00 92.00 173 ILE A O 1
ATOM 1400 N N . VAL A 1 174 ? 15.569 -3.980 0.662 1.00 95.31 174 VAL A N 1
ATOM 1401 C CA . VAL A 1 174 ? 15.260 -4.424 2.026 1.00 95.31 174 VAL A CA 1
ATOM 1402 C C . VAL A 1 174 ? 15.491 -3.294 3.031 1.00 95.31 174 VAL A C 1
ATOM 1404 O O . VAL A 1 174 ? 14.655 -3.084 3.907 1.00 95.31 174 VAL A O 1
ATOM 1407 N N . ASP A 1 175 ? 16.574 -2.530 2.879 1.00 88.31 175 ASP A N 1
ATOM 1408 C CA . ASP A 1 175 ? 16.891 -1.399 3.754 1.00 88.31 175 ASP A CA 1
ATOM 1409 C C . ASP A 1 175 ? 15.898 -0.248 3.529 1.00 88.31 175 ASP A C 1
ATOM 1411 O O . ASP A 1 175 ? 15.367 0.304 4.491 1.00 88.31 175 ASP A O 1
ATOM 1415 N N . TYR A 1 176 ? 15.571 0.062 2.268 1.00 85.88 176 TYR A N 1
ATOM 1416 C CA . TYR A 1 176 ? 14.573 1.088 1.924 1.00 85.88 176 TYR A CA 1
ATOM 1417 C C . TYR A 1 176 ? 13.192 0.747 2.490 1.00 85.88 176 TYR A C 1
ATOM 1419 O O . TYR A 1 176 ? 12.563 1.577 3.144 1.00 85.88 176 TYR A O 1
ATOM 1427 N N . PHE A 1 177 ? 12.741 -0.493 2.289 1.00 90.69 177 PHE A N 1
ATOM 1428 C CA . PHE A 1 177 ? 11.461 -0.957 2.813 1.00 90.69 177 PHE A CA 1
ATOM 1429 C C . PHE A 1 177 ? 11.438 -0.972 4.346 1.00 90.69 177 PHE A C 1
ATOM 1431 O O . PHE A 1 177 ? 10.405 -0.700 4.948 1.00 90.69 177 PHE A O 1
ATOM 1438 N N . SER A 1 178 ? 12.581 -1.238 4.984 1.00 90.44 178 SER A N 1
ATOM 1439 C CA . SER A 1 178 ? 12.717 -1.189 6.443 1.00 90.44 178 SER A CA 1
ATOM 1440 C C . SER A 1 178 ? 12.522 0.221 6.994 1.00 90.44 178 SER A C 1
ATOM 1442 O O . SER A 1 178 ? 11.786 0.386 7.963 1.00 90.44 178 SER A O 1
ATOM 1444 N N . VAL A 1 179 ? 13.149 1.231 6.377 1.00 87.06 179 VAL A N 1
ATOM 1445 C CA . VAL A 1 179 ? 12.985 2.640 6.781 1.00 87.06 179 VAL A CA 1
ATOM 1446 C C . VAL A 1 179 ? 11.539 3.083 6.575 1.00 87.06 179 VAL A C 1
ATOM 1448 O O . VAL A 1 179 ? 10.932 3.611 7.499 1.00 87.06 179 VAL A O 1
ATOM 1451 N N . TYR A 1 180 ? 10.970 2.779 5.409 1.00 86.06 180 TYR A N 1
ATOM 1452 C CA . TYR A 1 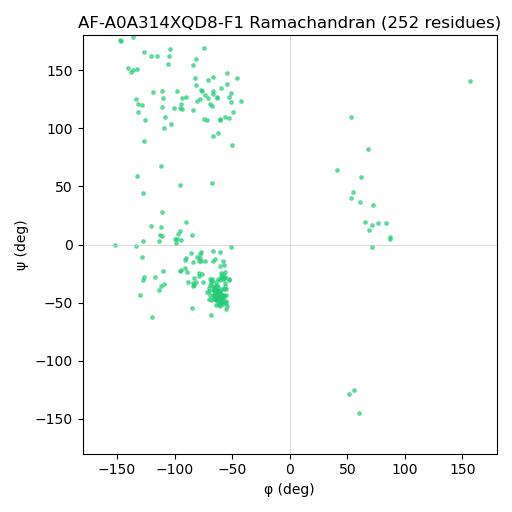180 ? 9.573 3.060 5.093 1.00 86.06 180 TYR A CA 1
ATOM 1453 C C . TYR A 1 180 ? 8.599 2.448 6.109 1.00 86.06 180 TYR A C 1
ATOM 1455 O O . TYR A 1 180 ? 7.724 3.135 6.636 1.00 86.06 180 TYR A O 1
ATOM 1463 N N . ALA A 1 181 ? 8.773 1.165 6.435 1.00 89.81 181 ALA A N 1
ATOM 1464 C CA . ALA A 1 181 ? 7.939 0.488 7.419 1.00 89.81 181 ALA A CA 1
ATOM 1465 C C . ALA A 1 181 ? 8.077 1.118 8.817 1.00 89.81 181 ALA A C 1
ATOM 1467 O O . ALA A 1 181 ? 7.067 1.335 9.480 1.00 89.81 181 ALA A O 1
ATOM 1468 N N . ASP A 1 182 ? 9.300 1.453 9.251 1.00 89.56 182 ASP A N 1
ATOM 1469 C CA . ASP A 1 182 ? 9.561 2.141 10.527 1.00 89.56 182 ASP A CA 1
ATOM 1470 C C . ASP A 1 182 ? 8.829 3.490 10.593 1.00 89.56 182 ASP A C 1
ATOM 1472 O O . ASP A 1 182 ? 8.194 3.793 11.604 1.00 89.56 182 ASP A O 1
ATOM 1476 N N . THR A 1 183 ? 8.845 4.269 9.504 1.00 86.19 183 THR A N 1
ATOM 1477 C CA . THR A 1 183 ? 8.104 5.535 9.407 1.00 86.19 183 THR A CA 1
ATOM 1478 C C . THR A 1 183 ? 6.597 5.310 9.511 1.00 86.19 183 THR A C 1
ATOM 1480 O O . THR A 1 183 ? 5.955 5.931 10.356 1.00 86.19 183 THR A O 1
ATOM 1483 N N . CYS A 1 184 ? 6.039 4.350 8.769 1.00 87.81 184 CYS A N 1
ATOM 1484 C CA . CYS A 1 184 ? 4.613 4.017 8.845 1.00 87.81 184 CYS A CA 1
ATOM 1485 C C . CYS A 1 184 ? 4.189 3.610 10.265 1.00 87.81 184 CYS A C 1
ATOM 1487 O O . CYS A 1 184 ? 3.175 4.080 10.787 1.00 87.81 184 CYS A O 1
ATOM 1489 N N . PHE A 1 185 ? 4.971 2.747 10.916 1.00 91.81 185 PHE A N 1
ATOM 1490 C CA . PHE A 1 185 ? 4.682 2.306 12.278 1.00 91.81 185 PHE A CA 1
ATOM 1491 C C . PHE A 1 185 ? 4.796 3.453 13.286 1.00 91.81 185 PHE A C 1
ATOM 1493 O O . PHE A 1 185 ? 3.962 3.550 14.185 1.00 91.81 185 PHE A O 1
ATOM 1500 N N . ALA A 1 186 ? 5.780 4.343 13.129 1.00 89.38 186 ALA A N 1
ATOM 1501 C CA . ALA A 1 186 ? 5.926 5.525 13.975 1.00 89.38 186 ALA A CA 1
ATOM 1502 C C . ALA A 1 186 ? 4.764 6.514 13.814 1.00 89.38 186 ALA A C 1
ATOM 1504 O O . ALA A 1 186 ? 4.320 7.093 14.803 1.00 89.38 186 ALA A O 1
ATOM 1505 N N . SER A 1 187 ? 4.278 6.707 12.588 1.00 86.31 187 SER A N 1
ATOM 1506 C CA . SER A 1 187 ? 3.246 7.698 12.274 1.00 86.31 187 SER A CA 1
ATOM 1507 C C . SER A 1 187 ? 1.825 7.228 12.581 1.00 86.31 187 SER A C 1
ATOM 1509 O O . SER A 1 187 ? 0.980 8.057 12.921 1.00 86.31 187 SER A O 1
ATOM 1511 N N . PHE A 1 188 ? 1.551 5.926 12.454 1.00 91.25 188 PHE A N 1
ATOM 1512 C CA . PHE A 1 188 ? 0.183 5.398 12.520 1.00 91.25 188 PHE A CA 1
ATOM 1513 C C . PHE A 1 188 ? -0.006 4.249 13.515 1.00 91.25 188 PHE A C 1
ATOM 1515 O O . PHE A 1 188 ? -1.142 3.860 13.780 1.00 91.25 188 PHE A O 1
ATOM 1522 N N . GLY A 1 189 ? 1.069 3.675 14.067 1.00 92.94 189 GLY A N 1
ATOM 1523 C CA . GLY A 1 189 ? 1.002 2.499 14.948 1.00 92.94 189 GLY A CA 1
ATOM 1524 C C . GLY A 1 189 ? 0.319 2.749 16.298 1.00 92.94 189 GLY A C 1
ATOM 1525 O O . GLY A 1 189 ? -0.080 1.802 16.983 1.00 92.94 189 GLY A O 1
ATOM 1526 N N . ASP A 1 190 ? 0.120 4.013 16.676 1.00 94.06 190 ASP A N 1
ATOM 1527 C CA . ASP A 1 190 ? -0.705 4.399 17.821 1.00 94.06 190 ASP A CA 1
ATOM 1528 C C . ASP A 1 190 ? -2.170 3.963 17.628 1.00 94.06 190 ASP A C 1
ATOM 1530 O O . ASP A 1 190 ? -2.789 3.460 18.571 1.00 94.06 190 ASP A O 1
ATOM 1534 N N . ARG A 1 191 ? -2.674 4.031 16.389 1.00 95.50 191 ARG A N 1
ATOM 1535 C CA . ARG A 1 191 ? -4.064 3.739 15.993 1.00 95.50 191 ARG A CA 1
ATOM 1536 C C . ARG A 1 191 ? -4.231 2.452 15.180 1.00 95.50 191 ARG A C 1
ATOM 1538 O O . ARG A 1 191 ? -5.235 1.763 15.332 1.00 95.50 191 ARG A O 1
ATOM 1545 N N . VAL A 1 192 ? -3.255 2.100 14.348 1.00 95.00 192 VAL A N 1
ATOM 1546 C CA . VAL A 1 192 ? -3.291 0.924 13.465 1.00 95.00 192 VAL A CA 1
ATOM 1547 C C . VAL A 1 192 ? -2.610 -0.264 14.137 1.00 95.00 192 VAL A C 1
ATOM 1549 O O . VAL A 1 192 ? -1.423 -0.207 14.471 1.00 95.00 192 VAL A O 1
ATOM 1552 N N . LYS A 1 193 ? -3.353 -1.360 14.313 1.00 92.81 193 LYS A N 1
ATOM 1553 C CA . LYS A 1 193 ? -2.869 -2.585 14.979 1.00 92.81 193 LYS A CA 1
ATOM 1554 C C . LYS A 1 193 ? -2.688 -3.764 14.023 1.00 92.81 193 LYS A C 1
ATOM 1556 O O . LYS A 1 193 ? -1.855 -4.633 14.293 1.00 92.81 193 LYS A O 1
ATOM 1561 N N . ASP A 1 194 ? -3.382 -3.739 12.887 1.00 95.69 194 ASP A N 1
ATOM 1562 C CA . ASP A 1 194 ? -3.370 -4.790 11.876 1.00 95.69 194 ASP A CA 1
ATOM 1563 C C . ASP A 1 194 ? -2.609 -4.334 10.627 1.00 95.69 194 ASP A C 1
ATOM 1565 O O . ASP A 1 194 ? -3.046 -3.463 9.873 1.00 95.69 194 ASP A O 1
ATOM 1569 N N . TRP A 1 195 ? -1.439 -4.940 10.422 1.00 96.56 195 TRP A N 1
ATOM 1570 C CA . TRP A 1 195 ? -0.498 -4.576 9.367 1.00 96.56 195 TRP A CA 1
ATOM 1571 C C . TRP A 1 195 ? -0.265 -5.735 8.401 1.00 96.56 195 TRP A C 1
ATOM 1573 O O . TRP A 1 195 ? 0.080 -6.848 8.805 1.00 96.56 195 TRP A O 1
ATOM 1583 N N . ILE A 1 196 ? -0.360 -5.444 7.107 1.00 97.75 196 ILE A N 1
ATOM 1584 C CA . ILE A 1 196 ? 0.004 -6.340 6.013 1.00 97.75 196 ILE A CA 1
ATOM 1585 C C . ILE A 1 196 ? 1.244 -5.760 5.339 1.00 97.75 196 ILE A C 1
ATOM 1587 O O . ILE A 1 196 ? 1.214 -4.665 4.804 1.00 97.75 196 ILE A O 1
ATOM 1591 N N . THR A 1 197 ? 2.363 -6.477 5.346 1.00 96.62 197 THR A N 1
ATOM 1592 C CA . THR A 1 197 ? 3.603 -5.948 4.737 1.00 96.62 197 THR A CA 1
ATOM 1593 C C . THR A 1 197 ? 3.534 -5.834 3.207 1.00 96.62 197 THR A C 1
ATOM 1595 O O . THR A 1 197 ? 3.670 -4.744 2.670 1.00 96.62 197 THR A O 1
ATOM 1598 N N . ILE A 1 198 ? 3.325 -6.942 2.494 1.00 97.12 198 ILE A N 1
ATOM 1599 C CA . ILE A 1 198 ? 3.408 -7.021 1.032 1.00 97.12 198 ILE A CA 1
ATOM 1600 C C . ILE A 1 198 ? 2.159 -7.743 0.532 1.00 97.12 198 ILE A C 1
ATOM 1602 O O . ILE A 1 198 ? 1.913 -8.885 0.927 1.00 97.12 198 ILE A O 1
ATOM 1606 N N . ASN A 1 199 ? 1.370 -7.084 -0.317 1.00 96.50 199 ASN A N 1
ATOM 1607 C CA . ASN A 1 199 ? 0.230 -7.716 -0.975 1.00 96.50 199 ASN A CA 1
ATOM 1608 C C . ASN A 1 199 ? 0.700 -8.673 -2.075 1.00 96.50 199 ASN A C 1
ATOM 1610 O O . ASN A 1 199 ? 1.454 -8.264 -2.956 1.00 96.50 199 ASN A O 1
ATOM 1614 N N . GLU A 1 200 ? 0.207 -9.915 -2.038 1.00 96.19 200 GLU A N 1
ATOM 1615 C CA . GLU A 1 200 ? 0.327 -10.902 -3.121 1.00 96.19 200 GLU A CA 1
ATOM 1616 C C . GLU A 1 200 ? 1.717 -10.914 -3.799 1.00 96.19 200 GLU A C 1
ATOM 1618 O O . GLU A 1 200 ? 1.840 -10.612 -4.988 1.00 96.19 200 GLU A O 1
ATOM 1623 N N . PRO A 1 201 ? 2.794 -11.262 -3.068 1.00 96.88 201 PRO A N 1
ATOM 1624 C CA . PRO A 1 201 ? 4.170 -11.122 -3.557 1.00 96.88 201 PRO A CA 1
ATOM 1625 C C . PRO A 1 201 ? 4.453 -11.888 -4.857 1.00 96.88 201 PRO A C 1
ATOM 1627 O O . PRO A 1 201 ? 5.331 -11.501 -5.632 1.00 96.88 201 PRO A O 1
ATOM 1630 N N . LEU A 1 202 ? 3.690 -12.958 -5.108 1.00 97.25 202 LEU A N 1
ATOM 1631 C CA . LEU A 1 202 ? 3.728 -13.731 -6.347 1.00 97.25 202 LEU A CA 1
ATOM 1632 C C . LEU A 1 202 ? 3.373 -12.876 -7.571 1.00 97.25 202 LEU A C 1
ATOM 1634 O O . LEU A 1 202 ? 4.027 -13.014 -8.598 1.00 97.25 202 LEU A O 1
ATOM 1638 N N . GLN A 1 203 ? 2.388 -11.980 -7.467 1.00 97.44 203 GLN A N 1
ATOM 1639 C CA . GLN A 1 203 ? 1.966 -11.118 -8.576 1.00 97.44 203 GLN A CA 1
ATOM 1640 C C . GLN A 1 203 ? 3.097 -10.171 -8.979 1.00 97.44 203 GLN A C 1
ATOM 1642 O O . GLN A 1 203 ? 3.468 -10.118 -10.149 1.00 97.44 203 GLN A O 1
ATOM 1647 N N . THR A 1 204 ? 3.734 -9.517 -8.002 1.00 96.12 204 THR A N 1
ATOM 1648 C CA . THR A 1 204 ? 4.920 -8.684 -8.245 1.00 96.12 204 THR A CA 1
ATOM 1649 C C . THR A 1 204 ? 6.036 -9.493 -8.907 1.00 96.12 204 THR A C 1
ATOM 1651 O O . THR A 1 204 ? 6.573 -9.074 -9.926 1.00 96.12 204 THR A O 1
ATOM 1654 N N . ALA A 1 205 ? 6.381 -10.668 -8.367 1.00 97.50 205 ALA A N 1
ATOM 1655 C CA . ALA A 1 205 ? 7.508 -11.459 -8.867 1.00 97.50 205 ALA A CA 1
ATOM 1656 C C . ALA A 1 205 ? 7.255 -12.049 -10.263 1.00 97.50 205 ALA A C 1
ATOM 1658 O O . ALA A 1 205 ? 8.105 -11.946 -11.141 1.00 97.50 205 ALA A O 1
ATOM 1659 N N . ILE A 1 206 ? 6.096 -12.672 -10.472 1.00 97.69 206 ILE A N 1
ATOM 1660 C CA . ILE A 1 206 ? 5.791 -13.402 -11.704 1.00 97.69 206 ILE A CA 1
ATOM 1661 C C . ILE A 1 206 ? 5.254 -12.456 -12.769 1.00 97.69 206 ILE A C 1
ATOM 1663 O O . ILE A 1 206 ? 5.814 -12.391 -13.858 1.00 97.69 206 ILE A O 1
ATOM 1667 N N . ASN A 1 207 ? 4.208 -11.686 -12.480 1.00 97.81 207 ASN A N 1
ATOM 1668 C CA . ASN A 1 207 ? 3.577 -10.850 -13.501 1.00 97.81 207 ASN A CA 1
ATOM 1669 C C . ASN A 1 207 ? 4.357 -9.560 -13.774 1.00 97.81 207 ASN A C 1
ATOM 1671 O O . ASN A 1 207 ? 4.311 -9.074 -14.902 1.00 97.81 207 ASN A O 1
ATOM 1675 N N . GLY A 1 208 ? 5.112 -9.052 -12.793 1.00 97.19 208 GLY A N 1
ATOM 1676 C CA . GLY A 1 208 ? 5.965 -7.870 -12.957 1.00 97.19 208 GLY A CA 1
ATOM 1677 C C . GLY A 1 208 ? 7.355 -8.143 -13.549 1.00 97.19 208 GLY A C 1
ATOM 1678 O O . GLY A 1 208 ? 7.864 -7.306 -14.293 1.00 97.19 208 GLY A O 1
ATOM 1679 N N . TYR A 1 209 ? 7.966 -9.291 -13.218 1.00 97.81 209 TYR A N 1
ATOM 1680 C CA . TYR A 1 209 ? 9.369 -9.608 -13.551 1.00 97.81 209 TYR A CA 1
ATOM 1681 C C . TYR A 1 209 ? 9.583 -10.953 -14.275 1.00 97.81 209 TYR A C 1
ATOM 1683 O O . TYR A 1 209 ? 10.721 -11.351 -14.526 1.00 97.81 209 TYR A O 1
ATOM 1691 N N . GLY A 1 210 ? 8.512 -11.682 -14.592 1.00 96.75 210 GLY A N 1
ATOM 1692 C CA . GLY A 1 210 ? 8.565 -12.944 -15.336 1.00 96.75 210 GLY A CA 1
ATOM 1693 C C . GLY A 1 210 ? 7.785 -12.881 -16.644 1.00 96.75 210 GLY A C 1
ATOM 1694 O O . GLY A 1 210 ? 8.360 -13.043 -17.715 1.00 96.75 210 GLY A O 1
ATOM 1695 N N . ILE A 1 211 ? 6.473 -12.659 -16.545 1.00 96.75 211 ILE A N 1
ATOM 1696 C CA . ILE A 1 211 ? 5.556 -12.545 -17.687 1.00 96.75 211 ILE A CA 1
ATOM 1697 C C . ILE A 1 211 ? 5.579 -11.121 -18.263 1.00 96.75 211 ILE A C 1
ATOM 1699 O O . ILE A 1 211 ? 5.456 -10.951 -19.471 1.00 96.75 211 ILE A O 1
ATOM 1703 N N . GLY A 1 212 ? 5.745 -10.102 -17.413 1.00 95.88 212 GLY A N 1
ATOM 1704 C CA . GLY A 1 212 ? 5.815 -8.698 -17.828 1.00 95.88 212 GLY A CA 1
ATOM 1705 C C . GLY A 1 212 ? 4.465 -8.065 -18.186 1.00 95.88 212 GLY A C 1
ATOM 1706 O O . GLY A 1 212 ? 4.432 -7.042 -18.862 1.00 95.88 212 GLY A O 1
ATOM 1707 N N . ILE A 1 213 ? 3.347 -8.655 -17.746 1.00 96.38 213 ILE A N 1
ATOM 1708 C CA . ILE A 1 213 ? 1.999 -8.095 -17.957 1.00 96.38 213 ILE A CA 1
ATOM 1709 C C . ILE A 1 213 ? 1.614 -7.043 -16.910 1.00 96.38 213 ILE A C 1
ATOM 1711 O O . ILE A 1 213 ? 0.666 -6.296 -17.132 1.00 96.38 213 ILE A O 1
ATOM 1715 N N . PHE A 1 214 ? 2.338 -6.968 -15.789 1.00 97.25 214 PHE A N 1
ATOM 1716 C CA . PHE A 1 214 ? 2.201 -5.924 -14.767 1.00 97.25 214 PHE A CA 1
ATOM 1717 C C . PHE A 1 214 ? 3.473 -5.088 -14.676 1.00 97.25 214 PHE A C 1
ATOM 1719 O O . PHE A 1 214 ? 4.540 -5.529 -15.100 1.00 97.25 214 PHE A O 1
ATOM 1726 N N . ALA A 1 215 ? 3.380 -3.903 -14.067 1.00 96.44 215 ALA A N 1
ATOM 1727 C CA . ALA A 1 215 ? 4.546 -3.076 -13.784 1.00 96.44 215 ALA A CA 1
ATOM 1728 C C . ALA A 1 215 ? 5.611 -3.867 -12.985 1.00 96.44 215 ALA A C 1
ATOM 1730 O O . ALA A 1 215 ? 5.257 -4.590 -12.049 1.00 96.44 215 ALA A O 1
ATOM 1731 N N . PRO A 1 216 ? 6.914 -3.736 -13.301 1.00 96.50 216 PRO A N 1
ATOM 1732 C CA . PRO A 1 216 ? 7.517 -2.842 -14.299 1.00 96.50 216 PRO A CA 1
ATOM 1733 C C . PRO A 1 216 ? 7.554 -3.381 -15.746 1.00 96.50 216 PRO A C 1
ATOM 1735 O O . PRO A 1 216 ? 8.180 -2.759 -16.598 1.00 96.50 216 PRO A O 1
ATOM 1738 N N . GLY A 1 217 ? 6.918 -4.513 -16.048 1.00 96.12 217 GLY A N 1
ATOM 1739 C CA . GLY A 1 217 ? 6.828 -5.058 -17.409 1.00 96.12 217 GLY A CA 1
ATOM 1740 C C . GLY A 1 217 ? 8.040 -5.879 -17.852 1.00 96.12 217 GLY A C 1
ATOM 1741 O O . GLY A 1 217 ? 8.256 -6.080 -19.049 1.00 96.12 217 GLY A O 1
ATOM 1742 N N . ARG A 1 218 ? 8.855 -6.345 -16.901 1.00 95.19 218 ARG A N 1
ATOM 1743 C CA . ARG A 1 218 ? 10.099 -7.061 -17.191 1.00 95.19 218 ARG A CA 1
ATOM 1744 C C . ARG A 1 218 ? 9.835 -8.528 -17.497 1.00 95.19 218 ARG A C 1
ATOM 1746 O O . ARG A 1 218 ? 9.049 -9.188 -16.817 1.00 95.19 218 ARG A O 1
ATOM 1753 N N . HIS A 1 219 ? 10.515 -9.025 -18.521 1.00 94.62 219 HIS A N 1
ATOM 1754 C CA . HIS A 1 219 ? 10.364 -10.399 -19.012 1.00 94.62 219 HIS A CA 1
ATOM 1755 C C . HIS A 1 219 ? 11.641 -10.951 -19.672 1.00 94.62 219 HIS A C 1
ATOM 1757 O O . HIS A 1 219 ? 11.681 -12.110 -20.084 1.00 94.62 219 HIS A O 1
ATOM 1763 N N . GLU A 1 220 ? 12.711 -10.154 -19.741 1.00 92.75 220 GLU A N 1
ATOM 1764 C CA . GLU A 1 220 ? 13.963 -10.475 -20.433 1.00 92.75 220 GLU A CA 1
ATOM 1765 C C . GLU A 1 220 ? 14.756 -11.593 -19.738 1.00 92.75 220 GLU A C 1
ATOM 1767 O O . GLU A 1 220 ? 15.459 -12.361 -20.391 1.00 92.75 220 GLU A O 1
ATOM 1772 N N . CYS A 1 221 ? 14.621 -11.707 -18.414 1.00 93.69 221 CYS A N 1
ATOM 1773 C CA . CYS A 1 221 ? 15.341 -12.664 -17.570 1.00 93.69 221 CYS A CA 1
ATOM 1774 C C . CYS A 1 221 ? 14.368 -13.482 -16.702 1.00 93.69 221 CYS A C 1
ATOM 1776 O O . CYS A 1 221 ? 14.584 -13.688 -15.504 1.00 93.69 221 CYS A O 1
ATOM 1778 N N . SER A 1 222 ? 13.276 -13.957 -17.306 1.00 92.25 222 SER A N 1
ATOM 1779 C CA . SER A 1 222 ? 12.159 -14.621 -16.615 1.00 92.25 222 SER A CA 1
ATOM 1780 C C . SER A 1 222 ? 12.531 -15.909 -15.864 1.00 92.25 222 SER A C 1
ATOM 1782 O O . SER A 1 222 ? 11.813 -16.321 -14.954 1.00 92.25 222 SER A O 1
ATOM 1784 N N . SER A 1 223 ? 13.677 -16.527 -16.171 1.00 94.19 223 SER A N 1
ATOM 1785 C CA . SER A 1 223 ? 14.195 -17.693 -15.442 1.00 94.19 223 SER A CA 1
ATOM 1786 C C . SER A 1 223 ? 14.886 -17.354 -14.115 1.00 94.19 223 SER A C 1
ATOM 1788 O O . SER A 1 223 ? 15.144 -18.262 -13.328 1.00 94.19 223 SER A O 1
ATOM 1790 N N . THR A 1 224 ? 15.227 -16.086 -13.859 1.00 96.81 224 THR A N 1
ATOM 1791 C CA . THR A 1 224 ? 16.020 -15.672 -12.684 1.00 96.81 224 THR A CA 1
ATOM 1792 C C . THR A 1 224 ? 15.391 -14.521 -11.904 1.00 96.81 224 THR A C 1
ATOM 1794 O O . THR A 1 224 ? 15.339 -14.582 -10.673 1.00 96.81 224 THR A O 1
ATOM 1797 N N . GLU A 1 225 ? 14.884 -13.493 -12.585 1.00 97.69 225 GLU A N 1
ATOM 1798 C CA . GLU A 1 225 ? 14.363 -12.279 -11.947 1.00 97.69 225 GLU A CA 1
ATOM 1799 C C . GLU A 1 225 ? 13.199 -12.534 -10.980 1.00 97.69 225 GLU A C 1
ATOM 1801 O O . GLU A 1 225 ? 13.275 -12.030 -9.855 1.00 97.69 225 GLU A O 1
ATOM 1806 N N . PRO A 1 226 ? 12.184 -13.363 -11.302 1.00 98.25 226 PRO A N 1
ATOM 1807 C CA . PRO A 1 226 ? 11.088 -13.628 -10.371 1.00 98.25 226 PRO A CA 1
ATOM 1808 C C . PRO A 1 226 ? 11.550 -14.220 -9.038 1.00 98.25 226 PRO A C 1
ATOM 1810 O O . PRO A 1 226 ? 11.042 -13.848 -7.980 1.00 98.25 226 PRO A O 1
ATOM 1813 N N . TYR A 1 227 ? 12.551 -15.106 -9.063 1.00 98.19 227 TYR A N 1
ATOM 1814 C CA . TYR A 1 227 ? 13.104 -15.714 -7.852 1.00 98.19 227 TYR A CA 1
ATOM 1815 C C . TYR A 1 227 ? 13.885 -14.703 -7.015 1.00 98.19 227 TYR A C 1
ATOM 1817 O O . TYR A 1 227 ? 13.765 -14.698 -5.789 1.00 98.19 227 TYR A O 1
ATOM 1825 N N . LEU A 1 228 ? 14.649 -13.820 -7.663 1.00 97.94 228 LEU A N 1
ATOM 1826 C CA . LEU A 1 228 ? 15.391 -12.764 -6.978 1.00 97.94 228 LEU A CA 1
ATOM 1827 C C . LEU A 1 228 ? 14.441 -11.745 -6.331 1.00 97.94 228 LEU A C 1
ATOM 1829 O O . LEU A 1 228 ? 14.614 -11.385 -5.166 1.00 97.94 228 LEU A O 1
ATOM 1833 N N . VAL A 1 229 ? 13.396 -11.345 -7.057 1.00 98.25 229 VAL A N 1
ATOM 1834 C CA . VAL A 1 229 ? 12.342 -10.452 -6.560 1.00 98.25 229 VAL A CA 1
ATOM 1835 C C . VAL A 1 229 ? 11.593 -11.086 -5.392 1.00 98.25 229 VAL A C 1
ATOM 1837 O O . VAL A 1 229 ? 11.408 -10.437 -4.363 1.00 98.25 229 VAL A O 1
ATOM 1840 N N . ALA A 1 230 ? 11.201 -12.357 -5.496 1.00 98.44 230 ALA A N 1
ATOM 1841 C CA . ALA A 1 230 ? 10.563 -13.076 -4.394 1.00 98.44 230 ALA A CA 1
ATOM 1842 C C . ALA A 1 230 ? 11.483 -13.166 -3.164 1.00 98.44 230 ALA A C 1
ATOM 1844 O O . ALA A 1 230 ? 11.038 -12.929 -2.040 1.00 98.44 230 ALA A O 1
ATOM 1845 N N . HIS A 1 231 ? 12.775 -13.440 -3.366 1.00 98.69 231 HIS A N 1
ATOM 1846 C CA . HIS A 1 231 ? 13.758 -13.490 -2.286 1.00 98.69 231 HIS A CA 1
ATOM 1847 C C . HIS A 1 231 ? 13.874 -12.147 -1.549 1.00 98.69 231 HIS A C 1
ATOM 1849 O O . HIS A 1 231 ? 13.802 -12.110 -0.320 1.00 98.69 231 HIS A O 1
ATOM 1855 N N . HIS A 1 232 ? 13.990 -11.031 -2.274 1.00 98.62 232 HIS A N 1
ATOM 1856 C CA . HIS A 1 232 ? 14.065 -9.708 -1.650 1.00 98.62 232 HIS A CA 1
ATOM 1857 C C . HIS A 1 232 ? 12.750 -9.280 -0.990 1.00 98.62 232 HIS A C 1
ATOM 1859 O O . HIS A 1 232 ? 12.798 -8.673 0.078 1.00 98.62 232 HIS A O 1
ATOM 1865 N N . GLN A 1 233 ? 11.589 -9.642 -1.549 1.00 98.50 233 GLN A N 1
ATOM 1866 C CA . GLN A 1 233 ? 10.294 -9.422 -0.893 1.00 98.50 233 GLN A CA 1
ATOM 1867 C C . GLN A 1 233 ? 10.206 -10.166 0.449 1.00 98.50 233 GLN A C 1
ATOM 1869 O O . GLN A 1 233 ? 9.774 -9.585 1.443 1.00 98.50 233 GLN A O 1
ATOM 1874 N N . LEU A 1 234 ? 10.678 -11.416 0.522 1.00 98.81 234 LEU A N 1
ATOM 1875 C CA . LEU A 1 234 ? 10.713 -12.181 1.776 1.00 98.81 234 LEU A CA 1
ATOM 1876 C C . LEU A 1 234 ? 11.647 -11.551 2.819 1.00 98.81 234 LEU A C 1
ATOM 1878 O O . LEU A 1 234 ? 11.282 -11.454 3.993 1.00 98.81 234 LEU A O 1
ATOM 1882 N N . LEU A 1 235 ? 12.831 -11.090 2.406 1.00 98.75 235 LEU A N 1
ATOM 1883 C CA . LEU A 1 235 ? 13.758 -10.392 3.302 1.00 98.75 235 LEU A CA 1
ATOM 1884 C C . LEU A 1 235 ? 13.183 -9.056 3.795 1.00 98.75 235 LEU A C 1
ATOM 1886 O O . LEU A 1 235 ? 13.275 -8.758 4.985 1.00 98.75 235 LEU A O 1
ATOM 1890 N N . ALA A 1 236 ? 12.558 -8.279 2.909 1.00 97.94 236 ALA A N 1
ATOM 1891 C CA . ALA A 1 236 ? 11.908 -7.012 3.240 1.00 97.94 236 ALA A CA 1
ATOM 1892 C C . ALA A 1 236 ? 10.737 -7.213 4.216 1.00 97.94 236 ALA A C 1
ATOM 1894 O O . ALA A 1 236 ? 10.647 -6.514 5.227 1.00 97.94 236 ALA A O 1
ATOM 1895 N N . HIS A 1 237 ? 9.897 -8.225 3.976 1.00 98.44 237 HIS A N 1
ATOM 1896 C CA . HIS A 1 237 ? 8.857 -8.658 4.909 1.00 98.44 237 HIS A CA 1
ATOM 1897 C C . HIS A 1 237 ? 9.438 -8.976 6.293 1.00 98.44 237 HIS A C 1
ATOM 1899 O O . HIS A 1 237 ? 8.981 -8.430 7.299 1.00 98.44 237 HIS A O 1
ATOM 1905 N N . ALA A 1 238 ? 10.462 -9.834 6.352 1.00 98.69 238 ALA A N 1
ATOM 1906 C CA . ALA A 1 238 ? 11.071 -10.249 7.612 1.00 98.69 238 ALA A CA 1
ATOM 1907 C C . ALA A 1 238 ? 11.679 -9.062 8.379 1.00 98.69 238 ALA A C 1
ATOM 1909 O O . ALA A 1 238 ? 11.519 -8.971 9.598 1.00 98.69 238 ALA A O 1
ATOM 1910 N N . ALA A 1 239 ? 12.326 -8.131 7.672 1.00 97.81 239 ALA A N 1
ATOM 1911 C CA . ALA A 1 239 ? 12.892 -6.925 8.263 1.00 97.81 239 ALA A CA 1
ATOM 1912 C C . ALA A 1 239 ? 11.806 -6.009 8.855 1.00 97.81 239 ALA A C 1
ATOM 1914 O O . ALA A 1 239 ? 11.898 -5.636 10.027 1.00 97.81 239 ALA A O 1
ATOM 1915 N N . ALA A 1 240 ? 10.730 -5.734 8.109 1.00 95.88 240 ALA A N 1
ATOM 1916 C CA . ALA A 1 240 ? 9.600 -4.939 8.596 1.00 95.88 240 ALA A CA 1
ATOM 1917 C C . ALA A 1 240 ? 8.919 -5.584 9.817 1.00 95.88 240 ALA A C 1
ATOM 1919 O O . ALA A 1 240 ? 8.652 -4.912 10.814 1.00 95.88 240 ALA A O 1
ATOM 1920 N N . VAL A 1 241 ? 8.704 -6.905 9.798 1.00 98.00 241 VAL A N 1
ATOM 1921 C CA . VAL A 1 241 ? 8.144 -7.643 10.946 1.00 98.00 241 VAL A CA 1
ATOM 1922 C C . VAL A 1 241 ? 9.074 -7.581 12.160 1.00 98.00 241 VAL A C 1
ATOM 1924 O O . VAL A 1 241 ? 8.602 -7.428 13.289 1.00 98.00 241 VAL A O 1
ATOM 1927 N N . SER A 1 242 ? 10.388 -7.690 11.951 1.00 97.88 242 SER A N 1
ATOM 1928 C CA . SER A 1 242 ? 11.382 -7.566 13.022 1.00 97.88 242 SER A CA 1
ATOM 1929 C C . SER A 1 242 ? 11.343 -6.176 13.665 1.00 97.88 242 SER A C 1
ATOM 1931 O O . SER A 1 242 ? 11.349 -6.060 14.894 1.00 97.88 242 SER A O 1
ATOM 1933 N N . ILE A 1 243 ? 11.242 -5.118 12.856 1.00 95.44 243 ILE A N 1
ATOM 1934 C CA . ILE A 1 243 ? 11.087 -3.735 13.329 1.00 95.44 243 ILE A CA 1
ATOM 1935 C C . ILE A 1 243 ? 9.800 -3.592 14.144 1.00 95.44 243 ILE A C 1
ATOM 1937 O O . ILE A 1 243 ? 9.853 -3.166 15.299 1.00 95.44 243 ILE A O 1
ATOM 1941 N N . TYR A 1 244 ? 8.665 -4.037 13.597 1.00 95.56 244 TYR A N 1
ATOM 1942 C CA . TYR A 1 244 ? 7.376 -3.969 14.282 1.00 95.56 244 TYR A CA 1
ATOM 1943 C C . TYR A 1 244 ? 7.426 -4.652 15.653 1.00 95.56 244 TYR A C 1
ATOM 1945 O O . TYR A 1 244 ? 7.085 -4.051 16.668 1.00 95.56 244 TYR A O 1
ATOM 1953 N N . ARG A 1 245 ? 7.924 -5.892 15.714 1.00 95.88 245 ARG A N 1
ATOM 1954 C CA . ARG A 1 245 ? 7.981 -6.677 16.959 1.00 95.88 245 ARG A CA 1
ATOM 1955 C C . ARG A 1 245 ? 8.957 -6.127 17.996 1.00 95.88 245 ARG A C 1
ATOM 1957 O O . ARG A 1 245 ? 8.732 -6.330 19.183 1.00 95.88 245 ARG A O 1
ATOM 1964 N N . SER A 1 246 ? 10.047 -5.497 17.564 1.00 95.06 246 SER A N 1
ATOM 1965 C CA . SER A 1 246 ? 11.080 -4.994 18.479 1.00 95.06 246 SER A CA 1
ATOM 1966 C C . SER A 1 246 ? 10.760 -3.614 19.049 1.00 95.06 246 SER A C 1
ATOM 1968 O O . SER A 1 246 ? 11.117 -3.354 20.199 1.00 95.06 246 SER A O 1
ATOM 1970 N N . LYS A 1 247 ? 10.093 -2.751 18.271 1.00 93.19 247 LYS A N 1
ATOM 1971 C CA . LYS A 1 247 ? 9.859 -1.344 18.628 1.00 93.19 247 LYS A CA 1
ATOM 1972 C C . LYS A 1 247 ? 8.397 -0.984 18.916 1.00 93.19 247 LYS A C 1
ATOM 1974 O O . LYS A 1 247 ? 8.167 -0.148 19.780 1.00 93.19 247 LYS A O 1
ATOM 1979 N N . TYR A 1 248 ? 7.433 -1.578 18.207 1.00 91.38 248 TYR A N 1
ATOM 1980 C CA . TYR A 1 248 ? 6.047 -1.075 18.155 1.00 91.38 248 TYR A CA 1
ATOM 1981 C C . TYR A 1 248 ? 5.005 -2.035 18.718 1.00 91.38 248 TYR A C 1
ATOM 1983 O O . TYR A 1 248 ? 3.967 -1.602 19.211 1.00 91.38 248 TYR A O 1
ATOM 1991 N N . LYS A 1 249 ? 5.261 -3.344 18.668 1.00 85.38 249 LYS A N 1
ATOM 1992 C CA . LYS A 1 249 ? 4.391 -4.318 19.314 1.00 85.38 249 LYS A CA 1
ATOM 1993 C C . LYS A 1 249 ? 4.534 -4.155 20.821 1.00 85.38 249 LYS A C 1
ATOM 1995 O O . LYS A 1 249 ? 5.630 -4.326 21.358 1.00 85.38 249 LYS A O 1
ATOM 2000 N N . GLU A 1 250 ? 3.426 -3.862 21.493 1.00 78.00 250 GLU A N 1
ATOM 2001 C CA . GLU A 1 250 ? 3.378 -3.853 22.950 1.00 78.00 250 GLU A CA 1
ATOM 2002 C C . GLU A 1 250 ? 3.956 -5.171 23.476 1.00 78.00 250 GLU A C 1
ATOM 2004 O O . GLU A 1 250 ? 3.530 -6.268 23.094 1.00 78.00 250 GLU A O 1
ATOM 2009 N N . LYS A 1 251 ? 4.986 -5.067 24.319 1.00 57.41 251 LYS A N 1
ATOM 2010 C CA . LYS A 1 251 ? 5.491 -6.231 25.038 1.00 57.41 251 LYS A CA 1
ATOM 2011 C C . LYS A 1 251 ? 4.389 -6.632 26.006 1.00 57.41 251 LYS A C 1
ATOM 2013 O O . LYS A 1 251 ? 4.042 -5.831 26.868 1.00 57.41 251 LYS A O 1
ATOM 2018 N N . CYS A 1 252 ? 3.856 -7.845 25.872 1.00 43.09 252 CYS A N 1
ATOM 2019 C CA . CYS A 1 252 ? 3.003 -8.420 26.903 1.00 43.09 252 CYS A CA 1
ATOM 2020 C C . CYS A 1 252 ? 3.764 -8.333 28.233 1.00 43.09 252 CYS A C 1
ATOM 2022 O O . CYS A 1 252 ? 4.786 -8.999 28.402 1.00 43.09 252 CYS A O 1
ATOM 2024 N N . GLN A 1 253 ? 3.317 -7.457 29.133 1.00 32.78 253 GLN A N 1
ATOM 2025 C CA . GLN A 1 253 ? 3.696 -7.548 30.533 1.00 32.78 253 GLN A CA 1
ATOM 2026 C C . GLN A 1 253 ? 2.933 -8.759 31.067 1.00 32.78 253 GLN A C 1
ATOM 2028 O O . GLN A 1 253 ? 1.704 -8.740 31.112 1.00 32.78 253 GLN A O 1
ATOM 2033 N N . PHE A 1 254 ? 3.667 -9.843 31.307 1.00 37.03 254 PHE A N 1
ATOM 2034 C CA . PHE A 1 254 ? 3.165 -11.008 32.026 1.00 37.03 254 PHE A CA 1
ATOM 2035 C C . PHE A 1 254 ? 3.066 -10.692 33.516 1.00 37.03 254 PHE A C 1
ATOM 2037 O O . PHE A 1 254 ? 3.957 -9.959 34.009 1.00 37.03 254 PHE A O 1
#

pLDDT: mean 83.82, std 20.66, range [26.59, 98.81]

Organism: NCBI:txid2094558

Sequence (254 aa):
MAKKDFLKEYEEADEVSRSDFPPKFVFGVATSAYQVEGACNKGGRGPSIWDAFSHSKGTIIDGSNGDVAVDQYHRYKEDVELIAKLGFDAYRFPYHGREYSCGYTQAQNSDRDFKKFLNYGLGTKANEEGISYYNNVINNLLEKGIQPYVTLYHWDLPLYLHENMGGWLNKKIVDYFSVYADTCFASFGDRVKDWITINEPLQTAINGYGIGIFAPGRHECSSTEPYLVAHHQLLAHAAAVSIYRSKYKEKCQF

Radius of gyration: 20.7 Å; Cα contacts (8 Å, |Δi|>4): 368; chains: 1; bounding box: 66×42×57 Å

Secondary structure (DSSP, 8-state):
--TTSSS-S--------GGGS-TTPPPEEE--HHHHT--TTSTTPPPBHHHHHHHSTTSSTT---SSSTT-HHHHHHHHHHHHHHTT-SEEEEE---TT-----------GGGHHHHHHHSS--S--HHHHHHHHHHHHHHHHTTPEEEEEEESS--BHHHHHHH-GGGSTTHHHHHHHHHHHHHHHHTTT--EEEEES-HHIIIIIHHTS-SSTT---TTTTTHHHHHHHHHHHHHHHHHHHIIIIISPP---

Solvent-accessible surface area (backbone atoms only — not comparable to full-atom values): 14290 Å² total; per-residue (Å²): 139,66,91,68,71,84,68,68,87,64,71,90,64,78,82,86,54,82,82,81,47,63,98,81,66,79,49,61,52,75,62,46,40,64,69,30,25,23,52,51,80,42,66,58,30,43,58,23,31,48,56,59,36,32,74,38,88,83,63,30,97,85,62,58,64,43,52,45,53,75,33,34,71,84,40,47,68,59,53,46,53,51,44,49,74,72,66,40,46,28,42,32,38,38,49,68,71,21,34,48,33,72,77,89,69,96,76,83,88,63,91,87,36,62,77,54,39,57,58,67,76,55,29,70,63,63,26,62,58,32,54,48,51,52,50,51,54,51,50,54,28,50,77,65,65,25,43,54,34,39,24,59,34,70,78,59,51,52,29,64,47,37,77,75,57,51,28,56,75,26,73,66,44,30,58,55,44,31,55,54,42,52,50,51,45,72,74,40,43,91,81,42,84,44,76,42,59,66,57,63,56,63,52,51,13,39,33,9,27,26,72,23,75,35,50,77,43,36,44,93,49,41,93,51,43,21,61,46,24,42,51,35,50,52,50,22,43,52,46,33,52,51,49,40,59,74,75,67,48,80,74,80,82,126